Protein 4WZ4 (pdb70)

Nearest PDB structures (foldseek):
  8sdl-assembly1_A  TM=1.002E+00  e=1.635E-71  Pseudomonas aeruginosa
  4hef-assembly1_A  TM=1.002E+00  e=2.666E-71  Pseudomonas aeruginosa PAO1
  8sdv-assembly1_A  TM=1.001E+00  e=4.739E-70  Pseudomonas aeruginosa
  4gzb-assembly1_A  TM=9.960E-01  e=1.842E-69  Pseudomonas aeruginosa PAO1
  2qz6-assembly1_A  TM=9.931E-01  e=2.949E-51  Pseudomonas fluorescens

Foldseek 3Di:
DVVVVLVVLLCVLPVVLCVVQVFQWKKKWKQAPNDIDIDIDHALEPVVRHGADLLFKFFQAQLLLLLLLLLLLLLVLVVLDDQQDQLCVLPVLQVPALSNPAGLVLLLQQQRACAAAEDPPPQFQDVVSLSVSRRHDDHPDHGPWKHAHHLNRQLSSSQSSCSSVVHGSQCCCVVPVCVQLVHPFKHLDDDPVCVVSHGWFAAPVRDTDDDDDGHSCSNGGRMIGGNVRVVSVVLCLLCVVVTDVSSSSSSQQQQWFFWDFQQWTDGRSKIKGFPPDDLVSVLVCVDPCVNGPMTTIGTDPGIDGNAARMKIKDWRDDQGWTKIWIDHNNRSMIMIMITRHHGRPSSVSSSVCSSVVSSD

CATH classification: 3.40.710.10

Radius of gyration: 19.32 Å; Cα contacts (8 Å, |Δi|>4): 830; chains: 1; bounding box: 42×44×58 Å

GO terms:
  GO:0033252 regulation of beta-lactamase activity (P, IDA)
  GO:0008800 beta-lactamase activity (F, EXP)

Sequence (360 aa):
APADRLKALVDAAVQPVMKANDIPGLAVAISLKGEPHYFSYGLASKEDGRRVTPETLFEIGSVSKTFTATLLAGYALTTQQDKMRLDDDRASQHWPALQGSRRFDGISLLDLATYTAGGLPLQFPDSVQKDQAQIRDYYRQWQPTYAPGSQRLYSNPSIGLFGYLAARSLGQPFERRLMMEQQQVFPALGLEQTHLDVPEAALAQYAQGYGKDDRPLRVGPGPLDAEGYGVKTSAADLLRFVDANLHPERLDRPWAQQALDDATHRGYYKKVGDMTQGLGWEAYDWPISLKRLQAGNSTPMALQPHRIARLPAPQALEGQRLLLNKTGSTNGFGAYVVAFVPGRDLGLVILANRNYPNAERVKIAYAILSGLE

Solvent-accessible surface area: 14913 Å² total; per-residue (Å²): 85,98,76,92,164,20,114,62,48,0,20,71,9,0,91,76,3,21,182,85,25,87,9,18,0,0,0,1,0,0,2,36,170,53,105,75,56,80,34,47,28,31,54,1,8,90,130,98,38,71,172,6,54,29,76,4,3,0,2,0,0,13,0,0,0,0,2,1,0,0,1,0,0,24,0,33,44,68,128,104,5,151,31,78,15,104,0,13,116,19,8,94,24,0,141,64,17,121,0,64,41,2,11,0,35,15,0,0,0,4,0,1,0,12,5,44,57,124,21,52,155,92,15,116,101,59,90,38,61,10,82,66,18,0,126,110,22,120,31,108,55,64,58,18,44,20,5,27,22,0,22,0,1,0,0,0,0,0,39,0,0,2,97,19,28,64,65,66,5,68,119,3,1,80,125,63,0,7,77,36,12,43,7,160,53,7,25,19,113,21,64,148,105,22,74,68,75,18,0,26,0,0,11,172,161,42,109,89,33,106,48,42,120,7,21,13,22,8,3,0,51,5,2,19,0,0,0,3,2,1,2,92,0,0,43,10,5,17,36,14,122,166,33,116,197,65,26,11,93,0,0,53,19,0,22,87,0,24,0,79,13,64,47,1,10,0,0,0,0,0,12,1,2,88,20,111,26,54,47,170,131,0,39,59,11,10,34,92,59,21,34,99,91,68,49,192,28,62,106,39,145,62,69,71,31,1,99,32,125,40,0,0,0,6,18,2,41,13,110,1,0,0,0,0,0,0,0,1,36,37,133,41,10,0,0,0,1,0,1,0,32,70,4,80,42,43,40,2,0,99,0,0,48,41,0,0,51,43,28,137

Structure (mmCIF, N/CA/C/O backbone):
data_4WZ4
#
_entry.id   4WZ4
#
_cell.length_a   44.730
_cell.length_b   71.270
_cell.length_c   107.310
_cell.angle_alpha   90.00
_cell.angle_beta   90.00
_cell.angle_gamma   90.00
#
_symmetry.space_group_name_H-M   'P 21 21 21'
#
loop_
_entity.id
_entity.type
_entity.pdbx_description
1 polymer Beta-lactamase
2 non-polymer GLYCEROL
3 non-polymer '{(3R)-6-[(3-amino-1,2,4-thiadiazol-5-yl)oxy]-1-hydroxy-4,5-dimethyl-1,3-dihydro-2,1-benzoxaborol-3-yl}acetic acid'
4 water water
#
loop_
_atom_site.group_PDB
_atom_site.id
_atom_site.type_symbol
_atom_site.label_atom_id
_atom_site.label_alt_id
_atom_site.label_comp_id
_atom_site.label_asym_id
_atom_site.label_entity_id
_atom_site.label_seq_id
_atom_site.pdbx_PDB_ins_code
_atom_site.Cartn_x
_atom_site.Cartn_y
_atom_site.Cartn_z
_atom_site.occupancy
_atom_site.B_iso_or_equiv
_atom_site.auth_seq_id
_atom_site.auth_comp_id
_atom_site.auth_asym_id
_atom_site.auth_atom_id
_atom_site.pdbx_PDB_model_num
ATOM 1 N N . ALA A 1 1 ? 6.382 11.352 -12.088 1.00 25.32 29 ALA A N 1
ATOM 2 C CA . ALA A 1 1 ? 5.591 12.134 -11.143 1.00 24.80 29 ALA A CA 1
ATOM 3 C C . ALA A 1 1 ? 5.529 11.465 -9.750 1.00 25.93 29 ALA A C 1
ATOM 4 O O . ALA A 1 1 ? 5.828 10.265 -9.645 1.00 24.64 29 ALA A O 1
ATOM 6 N N . PRO A 1 2 ? 5.135 12.201 -8.671 1.00 22.22 30 PRO A N 1
ATOM 7 C CA . PRO A 1 2 ? 5.035 11.566 -7.348 1.00 21.19 30 PRO A CA 1
ATOM 8 C C . PRO A 1 2 ? 4.146 10.319 -7.306 1.00 19.71 30 PRO A C 1
ATOM 9 O O . PRO A 1 2 ? 4.496 9.384 -6.580 1.00 17.76 30 PRO A O 1
ATOM 13 N N . ALA A 1 3 ? 3.027 10.274 -8.083 1.00 16.61 31 ALA A N 1
ATOM 14 C CA . ALA A 1 3 ? 2.141 9.091 -8.071 1.00 15.52 31 ALA A CA 1
ATOM 15 C C . ALA A 1 3 ? 2.856 7.855 -8.568 1.00 14.49 31 ALA A C 1
ATOM 16 O O . ALA A 1 3 ? 2.659 6.782 -8.017 1.00 12.31 31 ALA A O 1
ATOM 18 N N . ASP A 1 4 ? 3.683 7.987 -9.606 1.00 12.62 32 ASP A N 1
ATOM 19 C CA . ASP A 1 4 ? 4.451 6.872 -10.146 1.00 12.01 32 ASP A CA 1
ATOM 20 C C . ASP A 1 4 ? 5.440 6.346 -9.122 1.00 13.64 32 ASP A C 1
ATOM 21 O O . ASP A 1 4 ? 5.514 5.138 -8.922 1.00 12.36 32 ASP A O 1
ATOM 26 N N . ARG A 1 5 ? 6.161 7.244 -8.433 1.00 12.73 33 ARG A N 1
ATOM 27 C CA . ARG A 1 5 ? 7.140 6.847 -7.425 1.00 12.05 33 ARG A CA 1
ATOM 28 C C . ARG A 1 5 ? 6.475 6.180 -6.216 1.00 11.58 33 ARG A C 1
ATOM 29 O O . ARG A 1 5 ? 6.990 5.157 -5.715 1.00 10.83 33 ARG A O 1
ATOM 37 N N . LEU A 1 6 ? 5.336 6.713 -5.759 1.00 10.87 34 LEU A N 1
ATOM 38 C CA . LEU A 1 6 ? 4.633 6.122 -4.611 1.00 10.88 34 LEU A CA 1
ATOM 39 C C . LEU A 1 6 ? 4.096 4.732 -4.945 1.00 9.34 34 LEU A C 1
ATOM 40 O O . LEU A 1 6 ? 4.259 3.786 -4.151 1.00 8.52 34 LEU A O 1
ATOM 45 N N . LYS A 1 7 ? 3.524 4.570 -6.148 1.00 8.97 35 LYS A N 1
ATOM 46 C CA . LYS A 1 7 ? 3.041 3.261 -6.581 1.00 8.20 35 LYS A CA 1
ATOM 47 C C . LYS A 1 7 ? 4.192 2.274 -6.638 1.00 9.32 35 LYS A C 1
ATOM 48 O O . LYS A 1 7 ? 4.064 1.145 -6.177 1.00 8.84 35 LYS A O 1
ATOM 54 N N . ALA A 1 8 ? 5.333 2.705 -7.175 1.00 8.17 36 ALA A N 1
ATOM 55 C CA . ALA A 1 8 ? 6.486 1.802 -7.271 1.00 8.75 36 ALA A CA 1
ATOM 56 C C . ALA A 1 8 ? 6.939 1.342 -5.876 1.00 10.10 36 ALA A C 1
ATOM 57 O O . ALA A 1 8 ? 7.224 0.156 -5.686 1.00 9.02 36 ALA A O 1
ATOM 59 N N . LEU A 1 9 ? 6.974 2.255 -4.916 1.00 8.41 37 LEU A N 1
ATOM 60 C CA . LEU A 1 9 ? 7.380 1.976 -3.519 1.00 8.74 37 LEU A CA 1
ATOM 61 C C . LEU A 1 9 ? 6.411 0.966 -2.863 1.00 8.08 37 LEU A C 1
ATOM 62 O O . LEU A 1 9 ? 6.837 -0.054 -2.278 1.00 7.73 37 LEU A O 1
ATOM 67 N N . VAL A 1 10 ? 5.115 1.232 -2.973 1.00 6.77 38 VAL A N 1
ATOM 68 C CA . VAL A 1 10 ? 4.150 0.356 -2.314 1.00 6.12 38 VAL A CA 1
ATOM 69 C C . VAL A 1 10 ? 4.072 -0.995 -2.998 1.00 6.47 38 VAL A C 1
ATOM 70 O O . VAL A 1 10 ? 4.087 -2.035 -2.325 1.00 6.40 38 VAL A O 1
ATOM 74 N N . ASP A 1 11 ? 4.060 -1.018 -4.341 1.00 7.35 39 ASP A N 1
ATOM 75 C CA . ASP A 1 11 ? 4.052 -2.304 -5.022 1.00 7.12 39 ASP A CA 1
ATOM 76 C C . ASP A 1 11 ? 5.296 -3.133 -4.651 1.00 7.20 39 ASP A C 1
ATOM 77 O O . ASP A 1 11 ? 5.193 -4.330 -4.443 1.00 7.46 39 ASP A O 1
ATOM 82 N N . ALA A 1 12 ? 6.472 -2.495 -4.608 1.00 6.97 40 ALA A N 1
ATOM 83 C CA . ALA A 1 12 ? 7.712 -3.233 -4.292 1.00 8.25 40 ALA A CA 1
ATOM 84 C C . ALA A 1 12 ? 7.659 -3.827 -2.888 1.00 8.60 40 ALA A C 1
ATOM 85 O O . ALA A 1 12 ? 8.238 -4.893 -2.641 1.00 9.02 40 ALA A O 1
ATOM 87 N N . ALA A 1 13 ? 6.980 -3.140 -1.952 1.00 7.42 41 ALA A N 1
ATOM 88 C CA . ALA A 1 13 ? 6.864 -3.652 -0.592 1.00 7.81 41 ALA A CA 1
ATOM 89 C C . ALA A 1 13 ? 5.820 -4.783 -0.496 1.00 7.17 41 ALA A C 1
ATOM 90 O O . ALA A 1 13 ? 6.037 -5.786 0.221 1.00 8.91 41 ALA A O 1
ATOM 92 N N . VAL A 1 14 ? 4.687 -4.611 -1.179 1.00 6.38 42 VAL A N 1
ATOM 93 C CA . VAL A 1 14 ? 3.558 -5.508 -1.073 1.00 6.14 42 VAL A CA 1
ATOM 94 C C . VAL A 1 14 ? 3.643 -6.763 -1.901 1.00 7.08 42 VAL A C 1
ATOM 95 O O . VAL A 1 14 ? 3.346 -7.851 -1.415 1.00 7.39 42 VAL A O 1
ATOM 99 N N . GLN A 1 15 ? 3.936 -6.614 -3.188 1.00 7.67 43 GLN A N 1
ATOM 100 C CA . GLN A 1 15 ? 3.801 -7.712 -4.125 1.00 7.99 43 GLN A CA 1
ATOM 101 C C . GLN A 1 15 ? 4.615 -8.944 -3.745 1.00 8.44 43 GLN A C 1
ATOM 102 O O . GLN A 1 15 ? 4.044 -10.035 -3.757 1.00 8.52 43 GLN A O 1
ATOM 108 N N . PRO A 1 16 ? 5.902 -8.843 -3.380 1.00 7.44 44 PRO A N 1
ATOM 109 C CA . PRO A 1 16 ? 6.629 -10.070 -3.003 1.00 8.20 44 PRO A CA 1
ATOM 110 C C . PRO A 1 16 ? 6.086 -10.711 -1.726 1.00 8.53 44 PRO A C 1
ATOM 111 O O . PRO A 1 16 ? 6.055 -11.948 -1.627 1.00 8.49 44 PRO A O 1
ATOM 115 N N . VAL A 1 17 ? 5.625 -9.908 -0.762 1.00 7.46 45 VAL A N 1
ATOM 116 C CA . VAL A 1 17 ? 5.061 -10.473 0.471 1.00 7.41 45 VAL A CA 1
ATOM 117 C C . VAL A 1 17 ? 3.748 -11.189 0.182 1.00 8.40 45 VAL A C 1
ATOM 118 O O . VAL A 1 17 ? 3.518 -12.262 0.735 1.00 7.48 45 VAL A O 1
ATOM 122 N N . MET A 1 18 ? 2.906 -10.657 -0.730 1.00 7.98 46 MET A N 1
ATOM 123 C CA . MET A 1 18 ? 1.668 -11.368 -1.075 1.00 8.47 46 MET A CA 1
ATOM 124 C C . MET A 1 18 ? 1.955 -12.696 -1.744 1.00 10.21 46 MET A C 1
ATOM 125 O O . MET A 1 18 ? 1.291 -13.688 -1.465 1.00 10.32 46 MET A O 1
ATOM 130 N N . LYS A 1 19 ? 2.953 -12.740 -2.624 1.00 9.27 47 LYS A N 1
ATOM 131 C CA . LYS A 1 19 ? 3.287 -13.978 -3.294 1.00 9.99 47 LYS A CA 1
ATOM 132 C C . LYS A 1 19 ? 3.871 -14.959 -2.300 1.00 9.52 47 LYS A C 1
ATOM 133 O O . LYS A 1 19 ? 3.464 -16.122 -2.296 1.00 10.85 47 LYS A O 1
ATOM 139 N N . ALA A 1 20 ? 4.819 -14.513 -1.462 1.00 8.76 48 ALA A N 1
ATOM 140 C CA . ALA A 1 20 ? 5.513 -15.391 -0.521 1.00 9.17 48 ALA A CA 1
ATOM 141 C C . ALA A 1 20 ? 4.595 -15.961 0.544 1.00 9.28 48 ALA A C 1
ATOM 142 O O . ALA A 1 20 ? 4.821 -17.065 1.048 1.00 11.48 48 ALA A O 1
ATOM 144 N N . ASN A 1 21 ? 3.547 -15.237 0.910 1.00 8.21 49 ASN A N 1
ATOM 145 C CA . ASN A 1 21 ? 2.620 -15.684 1.958 1.00 7.89 49 ASN A CA 1
ATOM 146 C C . ASN A 1 21 ? 1.279 -16.158 1.383 1.00 8.03 49 ASN A C 1
ATOM 147 O O . ASN A 1 21 ? 0.342 -16.431 2.112 1.00 8.57 49 ASN A O 1
ATOM 152 N N . ASP A 1 22 ? 1.199 -16.255 0.059 1.00 8.22 50 ASP A N 1
ATOM 153 C CA . ASP A 1 22 ? -0.018 -16.688 -0.661 1.00 8.52 50 ASP A CA 1
ATOM 154 C C . ASP A 1 22 ? -1.257 -15.907 -0.194 1.00 7.77 50 ASP A C 1
ATOM 155 O O . ASP A 1 22 ? -2.284 -16.491 0.112 1.00 8.41 50 ASP A O 1
ATOM 160 N N . ILE A 1 23 ? -1.141 -14.578 -0.134 1.00 6.77 51 ILE A N 1
ATOM 161 C CA . ILE A 1 23 ? -2.247 -13.763 0.355 1.00 5.81 51 ILE A CA 1
ATOM 162 C C . ILE A 1 23 ? -3.201 -13.497 -0.797 1.00 6.16 51 ILE A C 1
ATOM 163 O O . ILE A 1 23 ? -2.807 -12.864 -1.767 1.00 7.15 51 ILE A O 1
ATOM 168 N N . PRO A 1 24 ? -4.485 -13.888 -0.706 1.00 6.60 52 PRO A N 1
ATOM 169 C CA . PRO A 1 24 ? -5.352 -13.657 -1.869 1.00 6.79 52 PRO A CA 1
ATOM 170 C C . PRO A 1 24 ? -5.647 -12.191 -2.163 1.00 7.13 52 PRO A C 1
ATOM 171 O O . PRO A 1 24 ? -5.624 -11.781 -3.321 1.00 6.63 52 PRO A O 1
ATOM 175 N N . GLY A 1 25 ? -5.880 -11.409 -1.109 1.00 5.52 53 GLY A N 1
ATOM 176 C CA . GLY A 1 25 ? -6.267 -10.021 -1.233 1.00 5.57 53 GLY A CA 1
ATOM 177 C C . GLY A 1 25 ? -5.680 -9.175 -0.119 1.00 5.50 53 GLY A C 1
ATOM 178 O O . GLY A 1 25 ? -5.568 -9.612 1.031 1.00 5.15 53 GLY A O 1
ATOM 179 N N . LEU A 1 26 ? -5.301 -7.933 -0.467 1.00 5.50 54 LEU A N 1
ATOM 180 C CA . LEU A 1 26 ? -4.664 -7.036 0.497 1.00 5.28 54 LEU A CA 1
ATOM 181 C C . LEU A 1 26 ? -4.956 -5.620 0.095 1.00 4.90 54 LEU A C 1
ATOM 182 O O . LEU A 1 26 ? -4.841 -5.252 -1.081 1.00 5.27 54 LEU A O 1
ATOM 187 N N . ALA A 1 27 ? -5.342 -4.810 1.089 1.00 4.53 55 ALA A N 1
ATOM 188 C CA . ALA A 1 27 ? -5.617 -3.382 0.907 1.00 4.91 55 ALA A CA 1
ATOM 189 C C . ALA A 1 27 ? -4.640 -2.553 1.748 1.00 5.41 55 ALA A C 1
ATOM 190 O O . ALA A 1 27 ? -4.474 -2.801 2.959 1.00 5.33 55 ALA A O 1
ATOM 192 N N . VAL A 1 28 ? -4.020 -1.588 1.080 1.00 5.21 56 VAL A N 1
ATOM 193 C CA . VAL A 1 28 ? -3.167 -0.615 1.752 1.00 4.93 56 VAL A CA 1
ATOM 194 C C . VAL A 1 28 ? -3.879 0.742 1.712 1.00 5.15 56 VAL A C 1
ATOM 195 O O . VAL A 1 28 ? -4.399 1.149 0.660 1.00 5.30 56 VAL A O 1
ATOM 199 N N . ALA A 1 29 ? -3.813 1.471 2.809 1.00 4.49 57 ALA A N 1
ATOM 200 C CA . ALA A 1 29 ? -4.218 2.875 2.820 1.00 4.96 57 ALA A CA 1
ATOM 201 C C . ALA A 1 29 ? -3.131 3.647 3.567 1.00 5.11 57 ALA A C 1
ATOM 202 O O . ALA A 1 29 ? -2.659 3.213 4.630 1.00 5.00 57 ALA A O 1
ATOM 204 N N . ILE A 1 30 ? -2.716 4.776 2.990 1.00 4.89 58 ILE A N 1
ATOM 205 C CA . ILE A 1 30 ? -1.655 5.617 3.506 1.00 4.89 58 ILE A CA 1
ATOM 206 C C . ILE A 1 30 ? -2.172 7.033 3.660 1.00 4.78 58 ILE A C 1
ATOM 207 O O . ILE A 1 30 ? -2.823 7.576 2.763 1.00 5.64 58 ILE A O 1
ATOM 212 N N . SER A 1 31 ? -1.814 7.649 4.782 1.00 5.22 59 SER A N 1
ATOM 213 C CA . SER A 1 31 ? -2.078 9.075 5.009 1.00 5.65 59 SER A CA 1
ATOM 214 C C . SER A 1 31 ? -0.719 9.764 5.017 1.00 5.70 59 SER A C 1
ATOM 215 O O . SER A 1 31 ? 0.157 9.450 5.829 1.00 6.37 59 SER A O 1
ATOM 218 N N . LEU A 1 32 ? -0.512 10.667 4.061 1.00 6.35 60 LEU A N 1
ATOM 219 C CA . LEU A 1 32 ? 0.774 11.322 3.844 1.00 8.41 60 LEU A CA 1
ATOM 220 C C . LEU A 1 32 ? 0.557 12.826 3.724 1.00 13.67 60 LEU A C 1
ATOM 221 O O . LEU A 1 32 ? -0.132 13.233 2.825 1.00 11.97 60 LEU A O 1
ATOM 226 N N . LYS A 1 33 ? 1.082 13.645 4.641 1.00 17.40 61 LYS A N 1
ATOM 227 C CA . LYS A 1 33 ? 0.933 15.120 4.563 1.00 20.06 61 LYS A CA 1
ATOM 228 C C . LYS A 1 33 ? -0.554 15.552 4.452 1.00 21.61 61 LYS A C 1
ATOM 229 O O . LYS A 1 33 ? -0.880 16.500 3.738 1.00 23.08 61 LYS A O 1
ATOM 235 N N . GLY A 1 34 ? -1.441 14.833 5.127 1.00 15.29 62 GLY A N 1
ATOM 236 C CA . GLY A 1 34 ? -2.867 15.147 5.111 1.00 14.73 62 GLY A CA 1
ATOM 237 C C . GLY A 1 34 ? -3.624 14.651 3.895 1.00 15.68 62 GLY A C 1
ATOM 238 O O . GLY A 1 34 ? -4.766 15.074 3.684 1.00 18.64 62 GLY A O 1
ATOM 239 N N . GLU A 1 35 ? -3.011 13.771 3.075 1.00 10.78 63 GLU A N 1
ATOM 240 C CA . GLU A 1 35 ? -3.657 13.265 1.883 1.00 11.61 63 GLU A CA 1
ATOM 241 C C . GLU A 1 35 ? -3.711 11.739 1.900 1.00 9.66 63 GLU A C 1
ATOM 242 O O . GLU A 1 35 ? -2.697 11.095 2.187 1.00 8.93 63 GLU A O 1
ATOM 248 N N . PRO A 1 36 ? -4.851 11.164 1.515 1.00 8.73 64 PRO A N 1
ATOM 249 C CA . PRO A 1 36 ? -4.962 9.698 1.496 1.00 8.32 64 PRO A CA 1
ATOM 250 C C . PRO A 1 36 ? -4.535 9.107 0.166 1.00 8.80 64 PRO A C 1
ATOM 251 O O . PRO A 1 36 ? -4.756 9.700 -0.906 1.00 7.99 64 PRO A O 1
ATOM 255 N N . HIS A 1 37 ? -3.931 7.907 0.206 1.00 6.01 65 HIS A N 1
ATOM 256 C CA . HIS A 1 37 ? -3.540 7.169 -0.986 1.00 5.85 65 HIS A CA 1
ATOM 257 C C . HIS A 1 37 ? -3.888 5.724 -0.739 1.00 6.30 65 HIS A C 1
ATOM 258 O O . HIS A 1 37 ? -3.563 5.154 0.322 1.00 7.65 65 HIS A O 1
ATOM 265 N N . TYR A 1 38 ? -4.535 5.098 -1.729 1.00 5.60 66 TYR A N 1
ATOM 266 C CA . TYR A 1 38 ? -4.997 3.711 -1.611 1.00 5.63 66 TYR A CA 1
ATOM 267 C C . TYR A 1 38 ? -4.339 2.845 -2.648 1.00 5.91 66 TYR A C 1
ATOM 268 O O . TYR A 1 38 ? -4.171 3.261 -3.811 1.00 6.34 66 TYR A O 1
ATOM 277 N N . PHE A 1 39 ? -4.012 1.607 -2.261 1.00 5.54 67 PHE A N 1
ATOM 278 C CA . PH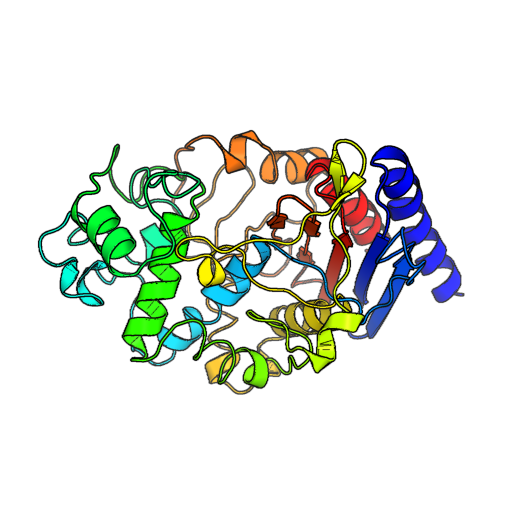E A 1 39 ? -3.448 0.609 -3.170 1.00 5.35 67 PHE A CA 1
ATOM 279 C C . PHE A 1 39 ? -4.133 -0.710 -2.839 1.00 5.63 67 PHE A C 1
ATOM 280 O O . PHE A 1 39 ? -4.007 -1.196 -1.696 1.00 6.59 67 PHE A O 1
ATOM 288 N N . SER A 1 40 ? -4.869 -1.269 -3.797 1.00 5.10 68 SER A N 1
ATOM 289 C CA . SER A 1 40 ? -5.658 -2.481 -3.586 1.00 5.64 68 SER A CA 1
ATOM 290 C C . SER A 1 40 ? -5.151 -3.610 -4.455 1.00 5.24 68 SER A C 1
ATOM 291 O O . SER A 1 40 ? -4.896 -3.384 -5.639 1.00 6.42 68 SER A O 1
ATOM 294 N N . TYR A 1 41 ? -5.010 -4.801 -3.894 1.00 5.79 69 TYR A N 1
ATOM 295 C CA . TYR A 1 41 ? -4.418 -5.940 -4.588 1.00 5.50 69 TYR A CA 1
ATOM 296 C C . TYR A 1 41 ? -5.259 -7.175 -4.452 1.00 6.04 69 TYR A C 1
ATOM 297 O O . TYR A 1 41 ? -5.708 -7.525 -3.359 1.00 5.92 69 TYR A O 1
ATOM 306 N N . GLY A 1 42 ? -5.348 -7.930 -5.537 1.00 6.77 70 GLY A N 1
ATOM 307 C CA . GLY A 1 42 ? -5.967 -9.237 -5.468 1.00 6.84 70 GLY A CA 1
ATOM 308 C C . GLY A 1 42 ? -7.436 -9.315 -5.145 1.00 6.75 70 GLY A C 1
ATOM 309 O O . GLY A 1 42 ? -8.225 -8.425 -5.478 1.00 7.03 70 GLY A O 1
ATOM 310 N N . LEU A 1 43 ? -7.812 -10.461 -4.601 1.00 6.92 71 LEU A N 1
ATOM 311 C CA . LEU A 1 43 ? -9.179 -10.894 -4.468 1.00 6.63 71 LEU A CA 1
ATOM 312 C C . LEU A 1 43 ? -9.672 -10.951 -3.052 1.00 7.06 71 LEU A C 1
ATOM 313 O O . LEU A 1 43 ? -9.030 -11.538 -2.174 1.00 6.92 71 LEU A O 1
ATOM 318 N N . ALA A 1 44 ? -10.847 -10.348 -2.855 1.00 7.09 72 ALA A N 1
ATOM 319 C CA . ALA A 1 44 ? -11.573 -10.454 -1.594 1.00 7.27 72 ALA A CA 1
ATOM 320 C C . ALA A 1 44 ? -12.156 -11.882 -1.435 1.00 8.06 72 ALA A C 1
ATOM 321 O O . ALA A 1 44 ? -12.228 -12.410 -0.325 1.00 7.88 72 ALA A O 1
ATOM 323 N N . SER A 1 45 ? -12.558 -12.482 -2.563 1.00 8.25 73 SER A N 1
ATOM 324 C CA . SER A 1 45 ? -13.028 -13.868 -2.636 1.00 8.30 73 SER A CA 1
ATOM 325 C C . SER A 1 45 ? -12.454 -14.521 -3.863 1.00 9.52 73 SER A C 1
ATOM 326 O O . SER A 1 45 ? -12.726 -14.076 -4.986 1.00 9.91 73 SER A O 1
ATOM 329 N N . LYS A 1 46 ? -11.697 -15.593 -3.679 1.00 8.17 74 LYS A N 1
ATOM 330 C CA . LYS A 1 46 ? -11.143 -16.341 -4.802 1.00 8.66 74 LYS A CA 1
ATOM 331 C C . LYS A 1 46 ? -12.258 -17.037 -5.576 1.00 10.45 74 LYS A C 1
ATOM 332 O O . LYS A 1 46 ? -12.179 -17.157 -6.807 1.00 13.85 74 LYS A O 1
ATOM 338 N N . GLU A 1 47 ? -13.283 -17.530 -4.873 1.00 9.08 75 GLU A N 1
ATOM 339 C CA . GLU A 1 47 ? -14.341 -18.327 -5.506 1.00 9.10 75 GLU A CA 1
ATOM 340 C C . GLU A 1 47 ? -15.233 -17.548 -6.470 1.00 13.02 75 GLU A C 1
ATOM 341 O O . GLU A 1 47 ? -15.586 -18.066 -7.532 1.00 12.88 75 GLU A O 1
ATOM 347 N N . ASP A 1 48 ? -15.576 -16.303 -6.126 1.00 13.01 76 ASP A N 1
ATOM 348 C CA . ASP A 1 48 ? -16.421 -15.516 -7.019 1.00 14.98 76 ASP A CA 1
ATOM 349 C C . ASP A 1 48 ? -15.667 -14.392 -7.755 1.00 17.57 76 ASP A C 1
ATOM 350 O O . ASP A 1 48 ? -16.269 -13.662 -8.544 1.00 17.31 76 ASP A O 1
ATOM 355 N N . GLY A 1 49 ? -14.365 -14.272 -7.513 1.00 14.34 77 GLY A N 1
ATOM 356 C CA . GLY A 1 49 ? -13.521 -13.284 -8.185 1.00 14.26 77 GLY A CA 1
ATOM 357 C C . GLY A 1 49 ? -13.719 -11.837 -7.784 1.00 16.18 77 GLY A C 1
ATOM 358 O O . GLY A 1 49 ? -13.251 -10.927 -8.476 1.00 16.42 77 GLY A O 1
ATOM 359 N N . ARG A 1 50 ? -14.381 -11.598 -6.664 1.00 13.63 78 ARG A N 1
ATOM 360 C CA . ARG A 1 50 ? -14.583 -10.230 -6.181 1.00 12.89 78 ARG A CA 1
ATOM 361 C C . ARG A 1 50 ? -13.223 -9.628 -5.820 1.00 10.54 78 ARG A C 1
ATOM 362 O O . ARG A 1 50 ? -12.501 -10.230 -5.013 1.00 9.71 78 ARG A O 1
ATOM 370 N N . ARG A 1 51 ? -12.887 -8.475 -6.387 1.00 10.41 79 ARG A N 1
ATOM 371 C CA . ARG A 1 51 ? -11.636 -7.786 -6.135 1.00 8.65 79 ARG A CA 1
ATOM 372 C C . ARG A 1 51 ? -11.665 -6.955 -4.849 1.00 8.99 79 ARG A C 1
ATOM 373 O O . ARG A 1 51 ? -12.665 -6.344 -4.462 1.00 8.19 79 ARG A O 1
ATOM 381 N N . VAL A 1 52 ? -10.497 -6.874 -4.214 1.00 6.34 80 VAL A N 1
ATOM 382 C CA . VAL A 1 52 ? -10.306 -5.966 -3.085 1.00 5.57 80 VAL A CA 1
ATOM 383 C C . VAL A 1 52 ? -10.368 -4.546 -3.606 1.00 5.63 80 VAL A C 1
ATOM 384 O O . VAL A 1 52 ? -9.740 -4.221 -4.625 1.00 6.31 80 VAL A O 1
ATOM 388 N N . THR A 1 53 ? -11.013 -3.679 -2.831 1.00 5.26 81 THR A N 1
ATOM 389 C CA . THR A 1 53 ? -11.039 -2.233 -3.043 1.00 6.06 81 THR A CA 1
ATOM 390 C C . THR A 1 53 ? -10.818 -1.591 -1.656 1.00 5.26 81 THR A C 1
ATOM 391 O O . THR A 1 53 ? -10.843 -2.290 -0.628 1.00 5.03 81 THR A O 1
ATOM 395 N N . PRO A 1 54 ? -10.723 -0.259 -1.588 1.00 5.28 82 PRO A N 1
ATOM 396 C CA . PRO A 1 54 ? -10.588 0.400 -0.266 1.00 5.53 82 PRO A CA 1
ATOM 397 C C . PRO A 1 54 ? -11.854 0.313 0.587 1.00 5.57 82 PRO A C 1
ATOM 398 O O . PRO A 1 54 ? -11.811 0.704 1.755 1.00 5.70 82 PRO A O 1
ATOM 402 N N . GLU A 1 55 ? -12.964 -0.172 -0.004 1.00 5.67 83 GLU A N 1
ATOM 403 C CA . GLU A 1 55 ? -14.247 -0.369 0.686 1.00 5.81 83 GLU A CA 1
ATOM 404 C C . GLU A 1 55 ? -14.468 -1.818 1.115 1.00 6.02 83 GLU A C 1
ATOM 405 O O . GLU A 1 55 ? -15.454 -2.103 1.827 1.00 6.60 83 GLU A O 1
ATOM 411 N N . THR A 1 56 ? -13.599 -2.759 0.689 1.00 5.31 84 THR A N 1
ATOM 412 C CA . THR A 1 56 ? -13.728 -4.142 1.150 1.00 5.37 84 THR A CA 1
ATOM 413 C C . THR A 1 56 ? -13.618 -4.184 2.670 1.00 5.48 84 THR A C 1
ATOM 414 O O . THR A 1 56 ? -12.710 -3.567 3.242 1.00 5.25 84 THR A O 1
ATOM 418 N N . LEU A 1 57 ? -14.501 -4.980 3.309 1.00 5.12 85 LEU A N 1
ATOM 419 C CA . LEU A 1 57 ? -14.433 -5.193 4.759 1.00 5.25 85 LEU A CA 1
ATOM 420 C C . LEU A 1 57 ? -13.531 -6.379 5.068 1.00 5.30 85 LEU A C 1
ATOM 421 O O . LEU A 1 57 ? -13.676 -7.482 4.500 1.00 6.09 85 LEU A O 1
ATOM 426 N N . PHE A 1 58 ? -12.613 -6.159 5.994 1.00 4.87 86 PHE A N 1
ATOM 427 C CA . PHE A 1 58 ? -11.734 -7.196 6.520 1.00 4.80 86 PHE A CA 1
ATOM 428 C C . PHE A 1 58 ? -11.933 -7.300 8.026 1.00 5.92 86 PHE A C 1
ATOM 429 O O . PHE A 1 58 ? -12.198 -6.295 8.700 1.00 5.26 86 PHE A O 1
ATOM 437 N N . GLU A 1 59 ? -11.697 -8.486 8.588 1.00 5.13 87 GLU A N 1
ATOM 438 C CA . GLU A 1 59 ? -11.574 -8.623 10.048 1.00 5.26 87 GLU A CA 1
ATOM 439 C C . GLU A 1 59 ? -10.214 -8.031 10.424 1.00 5.57 87 GLU A C 1
ATOM 440 O O . GLU A 1 59 ? -9.185 -8.347 9.791 1.00 6.14 87 GLU A O 1
ATOM 446 N 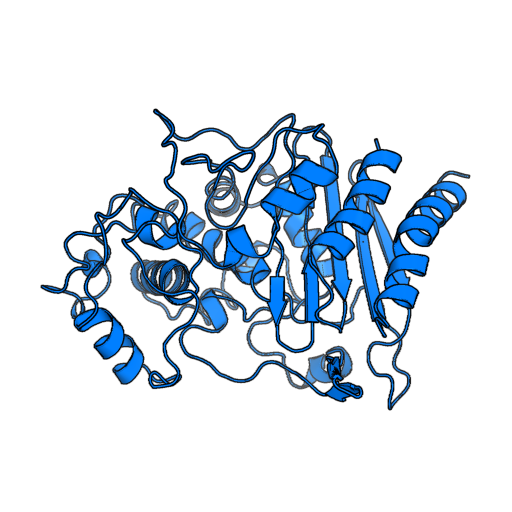N . ILE A 1 60 ? -10.206 -7.200 11.439 1.00 4.70 88 ILE A N 1
ATOM 447 C CA . ILE A 1 60 ? -8.953 -6.596 11.924 1.00 4.94 88 ILE A CA 1
ATOM 448 C C . ILE A 1 60 ? -8.458 -7.198 13.230 1.00 5.01 88 ILE A C 1
ATOM 449 O O . ILE A 1 60 ? -7.409 -6.773 13.739 1.00 5.17 88 ILE A O 1
ATOM 454 N N . GLY A 1 61 ? -9.171 -8.187 13.752 1.00 4.82 89 GLY A N 1
ATOM 455 C CA . GLY A 1 61 ? -8.723 -8.870 14.957 1.00 5.24 89 GLY A CA 1
ATOM 456 C C . GLY A 1 61 ? -8.389 -7.887 16.062 1.00 4.73 89 GLY A C 1
ATOM 457 O O . GLY A 1 61 ? -9.148 -6.938 16.306 1.00 4.77 89 GLY A O 1
ATOM 458 N N . SER A 1 62 ? -7.255 -8.086 16.724 1.00 4.77 90 SER A N 1
ATOM 459 C CA . SER A 1 62 ? -6.845 -7.281 17.874 1.00 5.02 90 SER A CA 1
ATOM 460 C C . SER A 1 62 ? -6.580 -5.799 17.604 1.00 4.22 90 SER A C 1
ATOM 461 O O . SER A 1 62 ? -6.406 -5.070 18.558 1.00 4.63 90 SER A O 1
ATOM 464 N N . VAL A 1 63 ? -6.620 -5.330 16.332 1.00 4.60 91 VAL A N 1
ATOM 465 C CA . VAL A 1 63 ? -6.618 -3.877 16.148 1.00 4.90 91 VAL A CA 1
ATOM 466 C C . VAL A 1 63 ? -7.898 -3.334 16.835 1.00 4.89 91 VAL A C 1
ATOM 467 O O . VAL A 1 63 ? -7.951 -2.182 17.245 1.00 4.91 91 VAL A O 1
ATOM 471 N N . SER A 1 64 ? -8.932 -4.183 16.995 1.00 4.59 92 SER A N 1
ATOM 472 C CA . SER A 1 64 ? -10.169 -3.827 17.727 1.00 5.04 92 SER A CA 1
ATOM 473 C C . SER A 1 64 ? -9.847 -3.297 19.132 1.00 5.03 92 SER A C 1
ATOM 474 O O . SER A 1 64 ? -10.591 -2.476 19.672 1.00 5.33 92 SER A O 1
ATOM 477 N N . LYS A 1 65 ? -8.738 -3.760 19.738 1.00 4.65 93 LYS A N 1
ATOM 478 C CA . LYS A 1 65 ? -8.352 -3.318 21.084 1.00 5.06 93 LYS A CA 1
ATOM 479 C C . LYS A 1 65 ? -8.135 -1.805 21.143 1.00 4.93 93 LYS A C 1
ATOM 480 O O . LYS A 1 65 ? -8.296 -1.209 22.222 1.00 5.20 93 LYS A O 1
ATOM 486 N N . THR A 1 66 ? -7.745 -1.176 20.018 1.00 5.01 94 THR A N 1
ATOM 487 C CA . THR A 1 66 ? -7.554 0.287 20.021 1.00 4.87 94 THR A CA 1
ATOM 488 C C . THR A 1 66 ? -8.903 0.997 20.021 1.00 5.26 94 THR A C 1
ATOM 489 O O . THR A 1 66 ? -9.014 2.092 20.559 1.00 5.85 94 THR A O 1
ATOM 493 N N . PHE A 1 67 ? -9.943 0.379 19.436 1.00 5.42 95 PHE A N 1
ATOM 494 C CA . PHE A 1 67 ? -11.309 0.905 19.518 1.00 5.04 95 PHE A CA 1
ATOM 495 C C . PHE A 1 67 ? -11.820 0.723 20.934 1.00 5.20 95 PHE A C 1
ATOM 496 O O . PHE A 1 67 ? -12.428 1.654 21.483 1.00 5.79 95 PHE A O 1
ATOM 504 N N . THR A 1 68 ? -11.595 -0.456 21.547 1.00 5.04 96 THR A N 1
ATOM 505 C CA . THR A 1 68 ? -11.977 -0.696 22.944 1.00 5.32 96 THR A CA 1
ATOM 506 C C . THR A 1 68 ? -11.346 0.360 23.857 1.00 5.73 96 THR A C 1
ATOM 507 O O . THR A 1 68 ? -12.009 0.946 24.726 1.00 5.53 96 THR A O 1
ATOM 511 N N . ALA A 1 69 ? -10.058 0.655 23.631 1.00 5.39 97 ALA A N 1
ATOM 512 C CA . ALA A 1 69 ? -9.341 1.658 24.417 1.00 5.37 97 ALA A CA 1
ATOM 513 C C . ALA A 1 69 ? -9.969 3.050 24.244 1.00 5.42 97 ALA A C 1
ATOM 514 O O . ALA A 1 69 ? -9.971 3.839 25.186 1.00 6.10 97 ALA A O 1
ATOM 516 N N . THR A 1 70 ? -10.416 3.384 23.009 1.00 5.61 98 THR A N 1
ATOM 517 C CA . THR A 1 70 ? -11.027 4.679 22.720 1.00 5.78 98 THR A CA 1
ATOM 518 C C . THR A 1 70 ? -12.353 4.815 23.494 1.00 6.43 98 THR A C 1
ATOM 519 O O . THR A 1 70 ? -12.633 5.892 24.041 1.00 6.05 98 THR A O 1
ATOM 523 N N . LEU A 1 71 ? -13.163 3.738 23.525 1.00 5.63 99 LEU A N 1
ATOM 524 C CA A LEU A 1 71 ? -14.391 3.780 24.317 0.52 6.83 99 LEU A CA 1
ATOM 525 C CA B LEU A 1 71 ? -14.394 3.768 24.318 0.48 6.69 99 LEU A CA 1
ATOM 526 C C . LEU A 1 71 ? -14.054 4.013 25.799 1.00 6.86 99 LEU A C 1
ATOM 527 O O . LEU A 1 71 ? -14.703 4.828 26.469 1.00 6.73 99 LEU A O 1
ATOM 536 N N . ALA A 1 72 ? -13.042 3.320 26.307 1.00 6.04 100 ALA A N 1
ATOM 537 C CA . ALA A 1 72 ? -12.642 3.539 27.681 1.00 6.22 100 ALA A CA 1
ATOM 538 C C . ALA A 1 72 ? -12.145 4.971 27.896 1.00 6.91 100 ALA A C 1
ATOM 539 O O . ALA A 1 72 ? -12.444 5.582 28.924 1.00 7.05 100 ALA A O 1
ATOM 541 N N . GLY A 1 73 ? -11.446 5.533 26.912 1.00 6.35 101 GLY A N 1
ATOM 542 C CA . GLY A 1 73 ? -11.023 6.926 26.979 1.00 7.06 101 GLY A CA 1
ATOM 543 C C . GLY A 1 73 ? -12.206 7.878 27.098 1.00 7.30 101 GLY A C 1
ATOM 544 O O . GLY A 1 73 ? -12.127 8.886 27.811 1.00 8.05 101 GLY A O 1
ATOM 545 N N . TYR A 1 74 ? -13.310 7.564 26.442 1.00 7.00 102 TYR A N 1
ATOM 546 C CA . TYR A 1 74 ? -14.508 8.379 26.534 1.00 7.20 102 TYR A CA 1
ATOM 547 C C . TYR A 1 74 ? -15.107 8.280 27.938 1.00 8.33 102 TYR A C 1
ATOM 548 O O . TYR A 1 74 ? -15.478 9.304 28.520 1.00 8.57 102 TYR A O 1
ATOM 557 N N . ALA A 1 75 ? -15.184 7.058 28.494 1.00 7.87 103 ALA A N 1
ATOM 558 C CA . ALA A 1 75 ? -15.701 6.868 29.871 1.00 8.16 103 ALA A CA 1
ATOM 559 C C . ALA A 1 75 ? -14.830 7.641 30.866 1.00 8.49 103 ALA A C 1
ATOM 560 O O . ALA A 1 75 ? -15.345 8.250 31.814 1.00 9.29 103 ALA A O 1
ATOM 562 N N . LEU A 1 76 ? -13.517 7.632 30.663 1.00 8.09 104 LEU A N 1
ATOM 563 C CA . LEU A 1 76 ? -12.590 8.374 31.520 1.00 9.48 104 LEU A CA 1
ATOM 564 C C . LEU A 1 76 ? -12.854 9.886 31.443 1.00 11.51 104 LEU A C 1
ATOM 565 O O . LEU A 1 76 ? -12.936 10.551 32.487 1.00 11.72 104 LEU A O 1
ATOM 570 N N . THR A 1 77 ? -13.003 10.433 30.210 1.00 10.85 105 THR A N 1
ATOM 571 C CA A THR A 1 77 ? -13.224 11.880 30.036 0.47 11.87 105 THR A CA 1
ATOM 572 C CA B THR A 1 77 ? -13.216 11.869 30.029 0.52 11.31 105 THR A CA 1
ATOM 573 C C . THR A 1 77 ? -14.504 12.336 30.694 1.00 15.08 105 THR A C 1
ATOM 574 O O . THR A 1 77 ? -14.565 13.479 31.191 1.00 15.39 105 THR A O 1
ATOM 581 N N . GLN A 1 78 ? -15.530 11.457 30.707 1.00 12.61 106 GLN A N 1
ATOM 582 C CA A GLN A 1 78 ? -16.800 11.777 31.329 0.38 12.33 106 GLN A CA 1
ATOM 583 C CA B GLN A 1 78 ? -16.845 11.672 31.312 0.62 14.19 106 GLN A CA 1
ATOM 584 C C . GLN A 1 78 ? -16.802 11.492 32.833 1.00 16.23 106 GLN A C 1
ATOM 585 O O . GLN A 1 78 ? -17.832 11.674 33.483 1.00 15.90 106 GLN A O 1
ATOM 596 N N . ASP A 1 79 ? -15.648 11.063 33.403 1.00 12.70 107 ASP A N 1
ATOM 597 C CA . ASP A 1 79 ? -15.515 10.815 34.857 1.00 11.60 107 ASP A CA 1
ATOM 598 C C . ASP A 1 79 ? -16.401 9.683 35.350 1.00 13.59 107 ASP A C 1
ATOM 599 O O . ASP A 1 79 ? -16.750 9.645 36.535 1.00 14.36 107 ASP A O 1
ATOM 604 N N . LYS A 1 80 ? -16.706 8.718 34.472 1.00 9.62 108 LYS A N 1
ATOM 605 C CA . LYS A 1 80 ? -17.528 7.574 34.852 1.00 9.17 108 LYS A CA 1
ATOM 606 C C . LYS A 1 80 ? -16.668 6.450 35.436 1.00 10.19 108 LYS A C 1
ATOM 607 O O . LYS A 1 80 ? -17.193 5.528 36.056 1.00 10.14 108 LYS A O 1
ATOM 613 N N . MET A 1 81 ? -15.361 6.506 35.170 1.00 9.78 109 MET A N 1
ATOM 614 C CA . MET A 1 81 ? -14.401 5.565 35.708 1.00 9.07 109 MET A CA 1
ATOM 615 C C . MET A 1 81 ? -13.077 6.274 35.793 1.00 9.03 109 MET A C 1
ATOM 616 O O . MET A 1 81 ? -12.879 7.321 35.156 1.00 9.53 109 MET A O 1
ATOM 621 N N . ARG A 1 82 ? -12.149 5.668 36.521 1.00 9.11 110 ARG A N 1
ATOM 622 C CA . ARG A 1 82 ? -10.755 6.088 36.602 1.00 8.64 110 ARG A CA 1
ATOM 623 C C . ARG A 1 82 ? -9.900 4.873 36.398 1.00 7.45 110 ARG A C 1
ATOM 624 O O . ARG A 1 82 ? -10.291 3.764 36.791 1.00 7.81 110 ARG A O 1
ATOM 632 N N . LEU A 1 83 ? -8.711 5.045 35.829 1.00 7.91 111 LEU A N 1
ATOM 633 C CA . LEU A 1 83 ? -7.825 3.903 35.610 1.00 7.46 111 LEU A CA 1
ATOM 634 C C . LEU A 1 83 ? -7.403 3.252 36.918 1.00 7.63 111 LEU A C 1
ATOM 635 O O . LEU A 1 83 ? -7.123 2.062 36.918 1.00 8.10 111 LEU A O 1
ATOM 640 N N . ASP A 1 84 ? -7.390 4.004 38.024 1.00 7.59 112 ASP A N 1
ATOM 641 C CA A ASP A 1 84 ? -7.022 3.447 39.321 0.44 7.54 112 ASP A CA 1
ATOM 642 C CA B ASP A 1 84 ? -7.029 3.465 39.328 0.56 8.08 112 ASP A CA 1
ATOM 643 C C . ASP A 1 84 ? -8.204 2.782 40.048 1.00 8.48 112 ASP A C 1
ATOM 644 O O . ASP A 1 84 ? -8.017 2.237 41.148 1.00 9.61 112 ASP A O 1
ATOM 653 N N . ASP A 1 85 ? -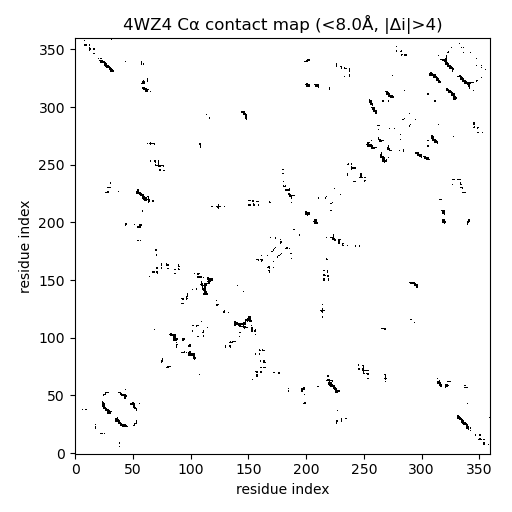9.403 2.795 39.458 1.00 7.35 113 ASP A N 1
ATOM 654 C CA . ASP A 1 85 ? -10.504 2.081 40.081 1.00 7.52 113 ASP A CA 1
ATOM 655 C C . ASP A 1 85 ? -10.188 0.596 40.236 1.00 7.41 113 ASP A C 1
ATOM 656 O O . ASP A 1 85 ? -9.551 -0.018 39.349 1.00 6.92 113 ASP A O 1
ATOM 661 N N . ARG A 1 86 ? -10.690 -0.019 41.309 1.00 6.77 114 ARG A N 1
ATOM 662 C CA . ARG A 1 86 ? -10.670 -1.475 41.413 1.00 6.50 114 ARG A CA 1
ATOM 663 C C . ARG A 1 86 ? -11.675 -1.960 40.362 1.00 7.55 114 ARG A C 1
ATOM 664 O O . ARG A 1 86 ? -12.805 -1.421 40.252 1.00 7.93 114 ARG A O 1
ATOM 672 N N . ALA A 1 87 ? -11.317 -3.020 39.654 1.00 6.71 115 ALA A N 1
ATOM 673 C CA . ALA A 1 87 ? -12.188 -3.522 38.598 1.00 7.60 115 ALA A CA 1
ATOM 674 C C . ALA A 1 87 ? -13.588 -3.842 39.110 1.00 8.02 115 ALA A C 1
ATOM 675 O O . ALA A 1 87 ? -14.589 -3.506 38.442 1.00 8.03 115 ALA A O 1
ATOM 677 N N . SER A 1 88 ? -13.680 -4.471 40.301 1.00 7.59 116 SER A N 1
ATOM 678 C CA . SER A 1 88 ? -14.999 -4.849 40.803 1.00 7.64 116 SER A CA 1
ATOM 679 C C . SER A 1 88 ? -15.890 -3.686 41.158 1.00 8.57 116 SER A C 1
ATOM 680 O O . SER A 1 88 ? -17.086 -3.884 41.331 1.00 9.02 116 SER A O 1
ATOM 683 N N . GLN A 1 89 ? -15.367 -2.438 41.174 1.00 7.86 117 GLN A N 1
ATOM 684 C CA . GLN A 1 89 ? -16.239 -1.291 41.433 1.00 7.81 117 GLN A CA 1
ATOM 685 C C . GLN A 1 89 ? -17.413 -1.295 40.427 1.00 8.10 117 GLN A C 1
ATOM 686 O O . GLN A 1 89 ? -18.538 -0.903 40.758 1.00 9.11 117 GLN A O 1
ATOM 692 N N . HIS A 1 90 ? -17.130 -1.681 39.183 1.00 7.96 118 HIS A N 1
ATOM 693 C CA . HIS A 1 90 ? -18.067 -1.555 38.079 1.00 7.84 118 HIS A CA 1
ATOM 694 C C . HIS A 1 90 ? -18.922 -2.776 37.800 1.00 8.89 118 HIS A C 1
ATOM 695 O O . HIS A 1 90 ? -19.719 -2.736 36.850 1.00 9.90 118 HIS A O 1
ATOM 702 N N . TRP A 1 91 ? -18.842 -3.830 38.626 1.00 7.74 119 TRP A N 1
ATOM 703 C CA . TRP A 1 91 ? -19.651 -5.020 38.368 1.00 8.23 119 TRP A CA 1
ATOM 704 C C . TRP A 1 91 ? -19.862 -5.736 39.688 1.00 8.74 119 TRP A C 1
ATOM 705 O O . TRP A 1 91 ? -18.944 -6.414 40.173 1.00 7.87 119 TRP A O 1
ATOM 716 N N . PRO A 1 92 ? -21.048 -5.585 40.310 1.00 8.06 120 PRO A N 1
ATOM 717 C CA . PRO A 1 92 ? -21.252 -6.196 41.641 1.00 7.93 120 PRO A CA 1
ATOM 718 C C . PRO A 1 92 ? -21.018 -7.695 41.693 1.00 8.41 120 PRO A C 1
ATOM 719 O O . PRO A 1 92 ? -20.632 -8.202 42.756 1.00 8.61 120 PRO A O 1
ATOM 723 N N . ALA A 1 93 ? -21.210 -8.418 40.575 1.00 7.95 121 ALA A N 1
ATOM 724 C CA . ALA A 1 93 ? -20.945 -9.866 40.533 1.00 9.43 121 ALA A CA 1
ATOM 725 C C . ALA A 1 93 ? -19.499 -10.171 40.913 1.00 9.37 121 ALA A C 1
ATOM 726 O O . ALA A 1 93 ? -19.212 -11.272 41.414 1.00 11.28 121 ALA A O 1
ATOM 728 N N . LEU A 1 94 ? -18.583 -9.196 40.729 1.00 7.75 122 LEU A N 1
ATOM 729 C CA . LEU A 1 94 ? -17.178 -9.379 41.052 1.00 7.01 122 LEU A CA 1
ATOM 730 C C . LEU A 1 94 ? -16.825 -8.960 42.469 1.00 8.31 122 LEU A C 1
ATOM 731 O O . LEU A 1 94 ? -15.663 -9.090 42.861 1.00 7.33 122 LEU A O 1
ATOM 736 N N . GLN A 1 95 ? -17.790 -8.405 43.233 1.00 7.44 123 GLN A N 1
ATOM 737 C CA . GLN A 1 95 ? -17.485 -7.990 44.598 1.00 7.84 123 GLN A CA 1
ATOM 738 C C . GLN A 1 95 ? -16.998 -9.189 45.422 1.00 8.95 123 GLN A C 1
ATOM 739 O O . GLN A 1 95 ? -17.616 -10.256 45.391 1.00 9.84 123 GLN A O 1
ATOM 745 N N . GLY A 1 96 ? -15.865 -9.028 46.105 1.00 9.16 124 GLY A N 1
ATOM 746 C CA . GLY A 1 96 ? -15.299 -10.088 46.926 1.00 10.24 124 GLY A CA 1
ATOM 747 C C . GLY A 1 96 ? -14.383 -11.014 46.161 1.00 10.26 124 GLY A C 1
ATOM 748 O O . GLY A 1 96 ? -13.692 -11.832 46.785 1.00 11.79 124 GLY A O 1
ATOM 749 N N . SER A 1 97 ? -14.359 -10.915 44.822 1.00 8.12 125 SER A N 1
ATOM 750 C CA . SER A 1 97 ? -13.443 -11.730 44.025 1.00 7.33 125 SER A CA 1
ATOM 751 C C . SER A 1 97 ? -12.050 -11.073 44.073 1.00 7.76 125 SER A C 1
ATOM 752 O O . SER A 1 97 ? -11.856 -10.002 44.661 1.00 7.56 125 SER A O 1
ATOM 755 N N . ARG A 1 98 ? -11.077 -11.677 43.363 1.00 7.01 126 ARG A N 1
ATOM 756 C CA A ARG A 1 98 ? -9.732 -11.105 43.290 0.61 6.95 126 ARG A CA 1
ATOM 757 C CA B ARG A 1 98 ? -9.732 -11.106 43.301 0.39 7.04 126 ARG A CA 1
ATOM 758 C C . ARG A 1 98 ? -9.716 -9.783 42.526 1.00 8.67 126 ARG A C 1
ATOM 759 O O . ARG A 1 98 ? -8.755 -9.017 42.631 1.00 7.87 126 ARG A O 1
ATOM 774 N N . PHE A 1 99 ? -10.814 -9.451 41.818 1.00 6.94 127 PHE A N 1
ATOM 775 C CA . PHE A 1 99 ? -10.906 -8.181 41.108 1.00 6.86 127 PHE A CA 1
ATOM 776 C C . PHE A 1 99 ? -11.126 -6.998 42.045 1.00 7.59 127 PHE A C 1
ATOM 777 O O . PHE A 1 99 ? -11.063 -5.842 41.620 1.00 7.94 127 PHE A O 1
ATOM 785 N N . ASP A 1 100 ? -11.315 -7.281 43.362 1.00 7.13 128 ASP A N 1
ATOM 786 C CA . ASP A 1 100 ? -11.321 -6.225 44.374 1.00 7.51 128 ASP A CA 1
ATOM 787 C C . ASP A 1 100 ? -9.922 -5.621 44.474 1.00 8.58 128 ASP A C 1
ATOM 788 O O . ASP A 1 100 ? -9.806 -4.518 45.033 1.00 9.61 128 ASP A O 1
ATOM 793 N N . GLY A 1 101 ? -8.875 -6.346 44.055 1.00 7.57 129 GLY A N 1
ATOM 794 C CA . GLY A 1 101 ? -7.505 -5.859 44.198 1.00 9.16 129 GLY A CA 1
ATOM 795 C C . GLY A 1 101 ? -6.745 -5.634 42.909 1.00 10.13 129 GLY A C 1
ATOM 796 O O . GLY A 1 101 ? -5.511 -5.554 42.910 1.00 10.54 129 GLY A O 1
ATOM 797 N N . ILE A 1 102 ? -7.469 -5.494 41.808 1.00 7.45 130 ILE A N 1
ATOM 798 C CA . ILE A 1 102 ? -6.901 -5.337 40.462 1.00 7.44 130 ILE A CA 1
ATOM 799 C C . ILE A 1 102 ? -7.460 -4.054 39.880 1.00 7.65 130 ILE A C 1
ATOM 800 O O . ILE A 1 102 ? -8.664 -3.828 39.961 1.00 7.89 130 ILE A O 1
ATOM 805 N N . SER A 1 103 ? -6.606 -3.208 39.316 1.00 7.46 131 SER A N 1
ATOM 806 C CA . SER A 1 103 ? -7.090 -1.965 38.743 1.00 6.43 131 SER A C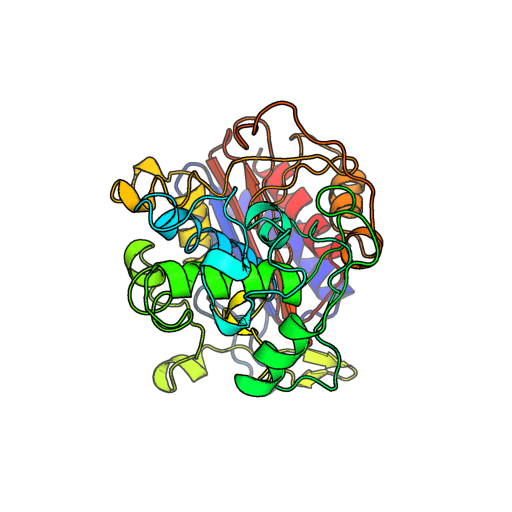A 1
ATOM 807 C C . SER A 1 103 ? -7.574 -2.109 37.303 1.00 7.15 131 SER A C 1
ATOM 808 O O . SER A 1 103 ? -7.179 -3.038 36.559 1.00 6.81 131 SER A O 1
ATOM 811 N N . LEU A 1 104 ? -8.365 -1.125 36.853 1.00 6.54 132 LEU A N 1
ATOM 812 C CA . LEU A 1 104 ? -8.725 -1.079 35.429 1.00 5.67 132 LEU A CA 1
ATOM 813 C C . LEU A 1 104 ? -7.459 -0.926 34.565 1.00 6.22 132 LEU A C 1
ATOM 814 O O . LEU A 1 104 ? -7.378 -1.524 33.494 1.00 6.10 132 LEU A O 1
ATOM 819 N N . LEU A 1 105 ? -6.471 -0.151 35.030 1.00 5.78 133 LEU A N 1
ATOM 820 C CA . LEU A 1 105 ? -5.230 0.006 34.258 1.00 6.28 133 LEU A CA 1
ATOM 821 C C . LEU A 1 105 ? -4.548 -1.338 34.061 1.00 6.84 133 LEU A C 1
ATOM 822 O O . LEU A 1 105 ? -4.060 -1.641 32.947 1.00 6.47 133 LEU A O 1
ATOM 827 N N . ASP A 1 106 ? -4.506 -2.158 35.122 1.00 5.91 134 ASP A N 1
ATOM 828 C CA . ASP A 1 106 ? -3.899 -3.512 35.020 1.00 7.02 134 ASP A CA 1
ATOM 829 C C . ASP A 1 106 ? -4.613 -4.327 33.956 1.00 6.52 134 ASP A C 1
ATOM 830 O O . ASP A 1 106 ? -3.962 -5.024 33.166 1.00 6.79 134 ASP A O 1
ATOM 835 N N . LEU A 1 107 ? -5.966 -4.291 33.934 1.00 6.43 135 LEU A N 1
ATOM 836 C CA . LEU A 1 107 ? -6.696 -5.050 32.921 1.00 5.50 135 LEU A CA 1
ATOM 837 C C . LEU A 1 107 ? -6.363 -4.543 31.526 1.00 5.98 135 LEU A C 1
ATOM 838 O O . LEU A 1 107 ? -6.109 -5.329 30.607 1.00 6.14 135 LEU A O 1
ATOM 843 N N . ALA A 1 108 ? -6.379 -3.220 31.349 1.00 5.78 136 ALA A N 1
ATOM 844 C CA . ALA A 1 108 ? -6.146 -2.636 30.040 1.00 5.60 136 ALA A CA 1
ATOM 845 C C . ALA A 1 108 ? -4.800 -2.985 29.463 1.00 5.97 136 ALA A C 1
ATOM 846 O O . ALA A 1 108 ? -4.675 -3.064 28.225 1.00 7.47 136 ALA A O 1
ATOM 848 N N . THR A 1 109 ? -3.788 -3.075 30.324 1.00 5.10 137 THR A N 1
ATOM 849 C CA . THR A 1 109 ? -2.398 -3.224 29.901 1.00 5.25 137 THR A CA 1
ATOM 850 C C . THR A 1 109 ? -1.851 -4.620 30.191 1.00 5.55 137 THR A C 1
ATOM 851 O O . THR A 1 109 ? -0.636 -4.839 30.125 1.00 6.00 137 THR A O 1
ATOM 855 N N . TYR A 1 110 ? -2.740 -5.592 30.413 1.00 5.42 138 TYR A N 1
ATOM 856 C CA . TYR A 1 110 ? -2.370 -7.014 30.491 1.00 5.43 138 TYR A CA 1
ATOM 857 C C . TYR A 1 110 ? -1.486 -7.358 31.688 1.00 5.81 138 TYR A C 1
ATOM 858 O O . TYR A 1 110 ? -0.722 -8.352 31.630 1.00 5.92 138 TYR A O 1
ATOM 867 N N . THR A 1 111 ? -1.602 -6.579 32.760 1.00 5.45 139 THR A N 1
ATOM 868 C CA . THR A 1 111 ? -0.767 -6.812 33.953 1.00 6.81 139 THR A CA 1
ATOM 869 C C . THR A 1 111 ? -1.585 -7.203 35.185 1.00 7.65 139 THR A C 1
ATOM 870 O O . THR A 1 111 ? -1.093 -7.039 36.315 1.00 9.18 139 THR A O 1
ATOM 874 N N . ALA A 1 112 ? -2.775 -7.766 35.015 1.00 6.24 140 ALA A N 1
ATOM 875 C CA . ALA A 1 112 ? -3.604 -8.126 36.158 1.00 6.31 140 ALA A CA 1
ATOM 876 C C . ALA A 1 112 ? -3.083 -9.319 36.964 1.00 7.41 140 ALA A C 1
ATOM 877 O O . ALA A 1 112 ? -3.597 -9.555 38.069 1.00 8.70 140 ALA A O 1
ATOM 879 N N . GLY A 1 113 ? -2.117 -10.070 36.427 1.00 6.79 141 GLY A N 1
ATOM 880 C CA . GLY A 1 113 ? -1.560 -11.187 37.173 1.00 7.32 141 GLY A CA 1
ATOM 881 C C . GLY A 1 113 ? -1.698 -12.523 36.505 1.00 8.45 141 GLY A C 1
ATOM 882 O O . GLY A 1 113 ? -1.823 -13.529 37.206 1.00 9.83 141 GLY A O 1
ATOM 883 N N . GLY A 1 114 ? -1.648 -12.559 35.181 1.00 7.77 142 GLY A N 1
ATOM 884 C CA . GLY A 1 114 ? -1.680 -13.829 34.481 1.00 9.17 142 GLY A CA 1
ATOM 885 C C . GLY A 1 114 ? -2.995 -14.257 33.878 1.00 7.33 142 GLY A C 1
ATOM 886 O O . GLY A 1 114 ? -3.125 -15.434 33.505 1.00 8.36 142 GLY A O 1
ATOM 887 N N . LEU A 1 115 ? -3.934 -13.323 33.632 1.00 6.91 143 LEU A N 1
ATOM 888 C CA . LEU A 1 115 ? -5.115 -13.663 32.828 1.00 6.26 143 LEU A CA 1
ATOM 889 C C . LEU A 1 115 ? -4.609 -14.197 31.480 1.00 6.66 143 LEU A C 1
ATOM 890 O O . LEU A 1 115 ? -3.659 -13.645 30.931 1.00 6.70 143 LEU A O 1
ATOM 895 N N . PRO A 1 116 ? -5.147 -15.333 31.009 1.00 6.43 144 PRO A N 1
ATOM 896 C CA . PRO A 1 116 ? -4.535 -16.026 29.854 1.00 6.96 144 PRO A CA 1
ATOM 897 C C . PRO A 1 116 ? -4.782 -15.334 28.519 1.00 6.80 144 PRO A C 1
ATOM 898 O O . PRO A 1 116 ? -5.649 -14.452 28.397 1.00 6.41 144 PRO A O 1
ATOM 902 N N . LEU A 1 117 ? -4.050 -15.768 27.496 1.00 6.29 145 LEU A N 1
ATOM 903 C CA . LEU A 1 117 ? -4.190 -15.239 26.141 1.00 6.29 145 LEU A CA 1
ATOM 904 C C . LEU A 1 117 ? -5.655 -15.252 25.686 1.00 6.96 145 LEU A C 1
ATOM 905 O O . LEU A 1 117 ? -6.166 -14.268 25.159 1.00 6.84 145 LEU A O 1
ATOM 910 N N . GLN A 1 118 ? -6.313 -16.401 25.854 1.00 7.00 146 GLN A N 1
ATOM 911 C CA . GLN A 1 118 ? -7.713 -16.604 25.483 1.00 7.14 146 GLN A CA 1
ATOM 912 C C . GLN A 1 118 ? -8.497 -17.109 26.667 1.00 8.04 146 GLN A C 1
ATOM 913 O O . GLN A 1 118 ? -7.937 -17.749 27.555 1.00 8.11 146 GLN A O 1
ATOM 919 N N . PHE A 1 119 ? -9.818 -16.909 26.634 1.00 7.50 147 PHE A N 1
ATOM 920 C CA . PHE A 1 119 ? -10.658 -17.587 27.604 1.00 7.84 147 PHE A CA 1
ATOM 921 C C . PHE A 1 119 ? -10.452 -19.080 27.373 1.00 7.93 147 PHE A C 1
ATOM 922 O O . PHE A 1 119 ? -10.247 -19.528 26.232 1.00 8.92 147 PHE A O 1
ATOM 930 N N . PRO A 1 120 ? -10.527 -19.884 28.434 1.00 8.85 148 PRO A N 1
ATOM 931 C CA . PRO A 1 120 ? -10.478 -21.338 28.238 1.00 9.46 148 PRO A CA 1
ATOM 932 C C . PRO A 1 120 ? -11.631 -21.773 27.331 1.00 9.55 148 PRO A C 1
ATOM 933 O O . PRO A 1 120 ? -12.708 -21.133 27.275 1.00 8.32 148 PRO A O 1
ATOM 937 N N . ASP A 1 121 ? -11.417 -22.877 26.619 1.00 9.86 149 ASP A N 1
ATOM 938 C CA . ASP A 1 121 ? -12.433 -23.435 25.734 1.00 11.61 149 ASP A CA 1
ATOM 939 C C . ASP A 1 121 ? -13.768 -23.717 26.431 1.00 13.09 149 ASP A C 1
ATOM 940 O O . ASP A 1 121 ? -14.818 -23.640 25.794 1.00 15.99 149 ASP A O 1
ATOM 945 N N . SER A 1 122 ? -13.722 -23.957 27.736 1.00 10.44 150 SER A N 1
ATOM 946 C CA . SER A 1 122 ? -14.870 -24.212 28.610 1.00 11.32 150 SER A CA 1
ATOM 947 C C . SER A 1 122 ? -15.757 -22.980 28.844 1.00 10.47 150 SER A C 1
ATOM 948 O O . SER A 1 122 ? -16.880 -23.146 29.317 1.00 13.27 150 SER A O 1
ATOM 951 N N . VAL A 1 123 ? -15.285 -21.776 28.513 1.00 8.53 151 VAL A N 1
ATOM 952 C CA . VAL A 1 123 ? -16.095 -20.571 28.707 1.00 8.04 151 VAL A CA 1
ATOM 953 C C . VAL A 1 123 ? -16.651 -20.175 27.348 1.00 9.85 151 VAL A C 1
ATOM 954 O O . VAL A 1 123 ? -15.925 -19.672 26.476 1.00 10.18 151 VAL A O 1
ATOM 958 N N . GLN A 1 124 ? -17.956 -20.367 27.183 1.00 9.40 152 GLN A N 1
ATOM 959 C CA . GLN A 1 124 ? -18.648 -20.026 25.945 1.00 9.61 152 GLN A CA 1
ATOM 960 C C . GLN A 1 124 ? -19.090 -18.562 25.965 1.00 9.98 152 GLN A C 1
ATOM 961 O O . GLN A 1 124 ? -18.976 -17.879 26.987 1.00 9.72 152 GLN A O 1
ATOM 967 N N . LYS A 1 125 ? -19.612 -18.072 24.824 1.00 9.07 153 LYS A N 1
ATOM 968 C CA . LYS A 1 125 ? -20.115 -16.700 24.753 1.00 7.84 153 LYS A CA 1
ATOM 969 C C . LYS A 1 125 ? -21.469 -16.670 25.430 1.00 9.02 153 LYS A C 1
ATOM 970 O O . LYS A 1 125 ? -22.525 -16.905 24.820 1.00 10.19 153 LYS A O 1
ATOM 976 N N . ASP A 1 126 ? -21.441 -16.492 26.744 1.00 9.22 154 ASP A N 1
ATOM 977 C CA . ASP A 1 126 ? -22.631 -16.563 27.578 1.00 8.62 154 ASP A CA 1
ATOM 978 C C . ASP A 1 126 ? -22.352 -15.703 28.784 1.00 8.80 154 ASP A C 1
ATOM 979 O O . ASP A 1 126 ? -21.296 -15.848 29.425 1.00 8.86 154 ASP A O 1
ATOM 984 N N . GLN A 1 127 ? -23.274 -14.788 29.114 1.00 9.03 155 GLN A N 1
ATOM 985 C CA . GLN A 1 127 ? -23.024 -13.852 30.189 1.00 10.16 155 GLN A CA 1
ATOM 986 C C . GLN A 1 127 ? -22.715 -14.535 31.527 1.00 9.49 155 GLN A C 1
ATOM 987 O O . GLN A 1 127 ? -21.764 -14.129 32.217 1.00 9.18 155 GLN A O 1
ATOM 993 N N . ALA A 1 128 ? -23.482 -15.564 31.890 1.00 8.23 156 ALA A N 1
ATOM 994 C CA . ALA A 1 128 ? -23.247 -16.230 33.168 1.00 8.24 156 ALA A CA 1
ATOM 995 C C . ALA A 1 128 ? -21.914 -16.965 33.210 1.00 8.84 156 ALA A C 1
ATOM 996 O O . ALA A 1 128 ? -21.217 -16.948 34.243 1.00 8.70 156 ALA A O 1
ATOM 998 N N . GLN A 1 129 ? -21.545 -17.615 32.097 1.00 8.23 157 GLN A N 1
ATOM 999 C CA . GLN A 1 129 ? -20.256 -18.316 32.085 1.00 7.76 157 GLN A CA 1
ATOM 1000 C C . GLN A 1 129 ? -19.084 -17.342 32.209 1.00 8.06 157 GLN A C 1
ATOM 1001 O O . GLN A 1 129 ? -18.105 -17.629 32.906 1.00 8.15 157 GLN A O 1
ATOM 1007 N N . ILE A 1 130 ? -19.177 -16.202 31.532 1.00 6.55 158 ILE A N 1
ATOM 1008 C CA . ILE A 1 130 ? -18.125 -15.183 31.621 1.00 6.90 158 ILE A CA 1
ATOM 1009 C C . ILE A 1 130 ? -18.027 -14.634 33.061 1.00 7.21 158 ILE A C 1
ATOM 1010 O O . ILE A 1 130 ? -16.928 -14.541 33.629 1.00 6.52 158 ILE A O 1
ATOM 1015 N N . ARG A 1 131 ? -19.185 -14.304 33.640 1.00 7.42 159 ARG A N 1
ATOM 1016 C CA . ARG A 1 131 ? -19.269 -13.831 35.012 1.00 7.62 159 ARG A CA 1
ATOM 1017 C C . ARG A 1 131 ? -18.582 -14.823 35.939 1.00 7.78 159 ARG A C 1
ATOM 1018 O O . ARG A 1 131 ? -17.759 -14.423 36.796 1.00 8.03 159 ARG A O 1
ATOM 1026 N N . ASP A 1 132 ? -18.962 -16.098 35.826 1.00 6.58 160 ASP A N 1
ATOM 1027 C CA . ASP A 1 132 ? -18.434 -17.099 36.722 1.00 7.67 160 ASP A CA 1
ATOM 1028 C C . ASP A 1 132 ? -16.938 -17.359 36.544 1.00 8.13 160 ASP A C 1
ATOM 1029 O O . ASP A 1 132 ? -16.240 -17.618 37.526 1.00 7.36 160 ASP A O 1
ATOM 1034 N N . TYR A 1 133 ? -16.440 -17.210 35.320 1.00 7.28 161 TYR A N 1
ATOM 1035 C CA . TYR A 1 133 ? -15.011 -17.346 35.061 1.00 6.63 161 TYR A CA 1
ATOM 1036 C C . TYR A 1 133 ? -14.255 -16.287 35.878 1.00 6.89 161 TYR A C 1
ATOM 1037 O O . TYR A 1 133 ? -13.292 -16.585 36.600 1.00 6.44 161 TYR A O 1
ATOM 1046 N N . TYR A 1 134 ? -14.688 -15.029 35.762 1.00 5.92 162 TYR A N 1
ATOM 1047 C CA . TYR A 1 134 ? -13.975 -13.975 36.492 1.00 6.31 162 TYR A CA 1
ATOM 1048 C C . TYR A 1 134 ? -14.121 -14.098 38.012 1.00 7.03 162 TYR A C 1
ATOM 1049 O O . TYR A 1 134 ? -13.149 -13.868 38.752 1.00 7.13 162 TYR A O 1
ATOM 1058 N N . ARG A 1 135 ? -15.302 -14.506 38.464 1.00 6.85 163 ARG A N 1
ATOM 1059 C CA . ARG A 1 135 ? -15.516 -14.652 39.904 1.00 7.90 163 ARG A CA 1
ATOM 1060 C C . ARG A 1 135 ? -14.527 -15.612 40.518 1.00 7.76 163 ARG A C 1
ATOM 1061 O O . ARG A 1 135 ? -14.114 -15.411 41.670 1.00 9.50 163 ARG A O 1
ATOM 1069 N N . GLN A 1 136 ? -14.181 -16.690 39.799 1.00 6.73 164 GLN A N 1
ATOM 1070 C CA . GLN A 1 136 ? -13.306 -17.721 40.369 1.00 7.61 164 GLN A CA 1
ATOM 1071 C C . GLN A 1 136 ? -11.817 -17.547 40.064 1.00 9.17 164 GLN A C 1
ATOM 1072 O O . GLN A 1 136 ? -10.997 -18.285 40.627 1.00 8.90 164 GLN A O 1
ATOM 1078 N N . TRP A 1 137 ? -11.446 -16.631 39.171 1.00 7.31 165 TRP A N 1
ATOM 1079 C CA . TRP A 1 137 ? -10.050 -16.491 38.751 1.00 7.54 165 TRP A CA 1
ATOM 1080 C C . TRP A 1 137 ? -9.144 -15.974 39.836 1.00 8.30 165 TRP A C 1
ATOM 1081 O O . TRP A 1 137 ? -9.483 -15.042 40.576 1.00 9.40 165 TRP A O 1
ATOM 1092 N N . GLN A 1 138 ? -7.951 -16.569 39.927 1.00 7.28 166 GLN A N 1
ATOM 1093 C CA . GLN A 1 138 ? -6.954 -16.131 40.903 1.00 8.16 166 GLN A CA 1
ATOM 1094 C C . GLN A 1 138 ? -5.641 -15.837 40.194 1.00 9.00 166 GLN A C 1
ATOM 1095 O O . GLN A 1 138 ? -5.206 -16.645 39.359 1.00 8.89 166 GLN A O 1
ATOM 1101 N N . PRO A 1 139 ? -4.981 -14.711 40.529 1.00 8.63 167 PRO A N 1
ATOM 1102 C CA . PRO A 1 139 ? -3.700 -14.389 39.881 1.00 8.00 167 PRO A CA 1
ATOM 1103 C C . PRO A 1 139 ? -2.589 -15.400 40.152 1.00 8.08 167 PRO A C 1
ATOM 1104 O O . PRO A 1 139 ? -2.470 -15.974 41.254 1.00 9.11 167 PRO A O 1
ATOM 1108 N N . THR A 1 140 ? -1.716 -15.537 39.151 1.00 7.27 168 THR A N 1
ATOM 1109 C CA . THR A 1 140 ? -0.503 -16.353 39.255 1.00 7.63 168 THR A CA 1
ATOM 1110 C C . THR A 1 140 ? 0.629 -15.523 39.904 1.00 9.99 168 THR A C 1
ATOM 1111 O O . THR A 1 140 ? 1.572 -16.081 40.483 1.00 9.61 168 THR A O 1
ATOM 1115 N N . TYR A 1 141 ? 0.557 -14.193 39.765 1.00 9.78 169 TYR A N 1
ATOM 1116 C CA . TYR A 1 141 ? 1.552 -13.284 40.342 1.00 10.12 169 TYR A CA 1
ATOM 1117 C C . TYR A 1 141 ? 0.903 -11.941 40.592 1.00 10.80 169 TYR A C 1
ATOM 1118 O O . TYR A 1 141 ? -0.227 -11.681 40.177 1.00 9.85 169 TYR A O 1
ATOM 1127 N N . ALA A 1 142 ? 1.629 -11.095 41.321 1.00 10.78 170 ALA A N 1
ATOM 1128 C CA . ALA A 1 142 ? 1.132 -9.803 41.739 1.00 11.32 170 ALA A CA 1
ATOM 1129 C C . ALA A 1 142 ? 0.679 -8.953 40.576 1.00 11.18 170 ALA A C 1
ATOM 1130 O O . ALA A 1 142 ? 1.343 -8.887 39.533 1.00 9.69 170 ALA A O 1
ATOM 1132 N N . PRO A 1 143 ? -0.457 -8.272 40.745 1.00 12.54 171 PRO A N 1
ATOM 1133 C CA . PRO A 1 143 ? -0.905 -7.367 39.687 1.00 13.04 171 PRO A CA 1
ATOM 1134 C C . PRO A 1 143 ? 0.097 -6.239 39.548 1.00 15.16 171 PRO A C 1
ATOM 1135 O O . PRO A 1 143 ? 0.775 -5.866 40.517 1.00 16.73 171 PRO A O 1
ATOM 1139 N N . GLY A 1 144 ? 0.242 -5.776 38.326 1.00 12.94 172 GLY A N 1
ATOM 1140 C CA . GLY A 1 144 ? 1.119 -4.684 37.955 1.00 13.34 172 GLY A CA 1
ATOM 1141 C C . GLY A 1 144 ? 2.558 -5.055 37.693 1.00 16.78 172 GLY A C 1
ATOM 1142 O O . GLY A 1 144 ? 3.354 -4.174 37.372 1.00 20.04 172 GLY A O 1
ATOM 1143 N N . SER A 1 145 ? 2.907 -6.350 37.765 1.00 13.34 173 SER A N 1
ATOM 1144 C CA . SER A 1 145 ? 4.293 -6.794 37.670 1.00 12.77 173 SER A CA 1
ATOM 1145 C C . SER A 1 145 ? 4.700 -7.427 36.333 1.00 13.32 173 SER A C 1
ATOM 1146 O O . SER A 1 145 ? 5.862 -7.275 35.902 1.00 13.42 173 SER A O 1
ATOM 1149 N N . GLN A 1 146 ? 3.806 -8.200 35.723 1.00 10.12 174 GLN A N 1
ATOM 1150 C CA . GLN A 1 146 ? 4.149 -8.905 34.505 1.00 9.64 174 GLN A CA 1
ATOM 1151 C C . GLN A 1 146 ? 3.095 -8.718 33.459 1.00 9.13 174 GLN A C 1
ATOM 1152 O O . GLN A 1 146 ? 1.895 -8.808 33.770 1.00 8.83 174 GLN A O 1
ATOM 1158 N N . ARG A 1 147 ? 3.526 -8.510 32.228 1.00 7.20 175 ARG A N 1
ATOM 1159 C CA . ARG A 1 147 ? 2.636 -8.384 31.084 1.00 6.98 175 ARG A CA 1
ATOM 1160 C C . ARG A 1 147 ? 2.440 -9.749 30.467 1.00 7.22 175 ARG A C 1
ATOM 1161 O O . ARG A 1 147 ? 3.414 -10.404 30.063 1.00 7.97 175 ARG A O 1
ATOM 1169 N N . LEU A 1 148 ? 1.184 -10.171 30.314 1.00 5.62 176 LEU A N 1
ATOM 1170 C CA . LEU A 1 148 ? 0.840 -11.384 29.593 1.00 6.25 176 LEU A CA 1
ATOM 1171 C C . LEU A 1 148 ? -0.304 -11.001 28.669 1.00 6.55 176 LEU A C 1
ATOM 1172 O O . LEU A 1 148 ? -1.431 -10.753 29.116 1.00 5.68 176 LEU A O 1
ATOM 1177 N N . TYR A 1 149 ? -0.010 -10.822 27.378 1.00 5.94 177 TYR A N 1
ATOM 1178 C CA . TYR A 1 149 ? -1.028 -10.395 26.397 1.00 5.21 177 TYR A CA 1
ATOM 1179 C C . TYR A 1 149 ? -2.283 -11.266 26.535 1.00 5.95 177 TYR A C 1
ATOM 1180 O O . TYR A 1 149 ? -2.210 -12.493 26.558 1.00 6.19 177 TYR A O 1
ATOM 1189 N N . SER A 1 150 ? -3.458 -10.605 26.650 1.00 5.52 178 SER A N 1
ATOM 1190 C CA . SER A 1 150 ? -4.651 -11.334 27.061 1.00 5.58 178 SER A CA 1
ATOM 1191 C C . SER A 1 150 ? -5.957 -10.716 26.594 1.00 5.95 178 SER A C 1
ATOM 1192 O O . SER A 1 150 ? -6.253 -9.566 26.886 1.00 6.31 178 SER A O 1
ATOM 1195 N N . ASN A 1 151 ? -6.761 -11.532 25.908 1.00 5.59 179 ASN A N 1
ATOM 1196 C CA . ASN A 1 151 ? -8.122 -11.191 25.509 1.00 5.42 179 ASN A CA 1
ATOM 1197 C C . ASN A 1 151 ? -9.051 -11.070 26.731 1.00 5.73 179 ASN A C 1
ATOM 1198 O O . ASN A 1 151 ? -9.773 -10.065 26.825 1.00 6.99 179 ASN A O 1
ATOM 1203 N N . PRO A 1 152 ? -9.092 -12.031 27.666 1.00 5.86 180 PRO A N 1
ATOM 1204 C CA . PRO A 1 152 ? -9.942 -11.807 28.861 1.00 6.47 180 PRO A CA 1
ATOM 1205 C C . PRO A 1 152 ? -9.545 -10.547 29.641 1.00 6.45 180 PRO A C 1
ATOM 1206 O O . PRO A 1 152 ? -10.404 -9.939 30.287 1.00 6.11 180 PRO A O 1
ATOM 1210 N N . SER A 1 153 ? -8.275 -10.126 29.619 1.00 5.41 181 SER A N 1
ATOM 1211 C CA . SER A 1 153 ? -7.853 -8.958 30.376 1.00 6.27 181 SER A CA 1
ATOM 1212 C C . SER A 1 153 ? -8.427 -7.659 29.780 1.00 6.39 181 SER A C 1
ATOM 1213 O O . SER A 1 153 ? -9.201 -6.947 30.440 1.00 6.21 181 SER A O 1
ATOM 1216 N N . ILE A 1 154 ? -8.038 -7.313 28.547 1.00 6.31 182 ILE A N 1
ATOM 1217 C CA . ILE A 1 154 ? -8.563 -6.078 27.967 1.00 5.84 182 ILE A CA 1
ATOM 1218 C C . ILE A 1 154 ? -10.062 -6.229 27.632 1.00 6.97 182 ILE A C 1
ATOM 1219 O O . ILE A 1 154 ? -10.793 -5.224 27.605 1.00 7.12 182 ILE A O 1
ATOM 1224 N N . GLY A 1 155 ? -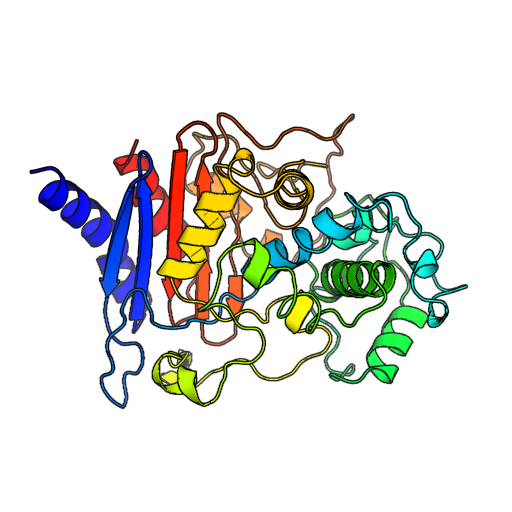10.517 -7.452 27.414 1.00 6.35 183 GLY A N 1
ATOM 1225 C CA . GLY A 1 155 ? -11.942 -7.702 27.256 1.00 6.84 183 GLY A CA 1
ATOM 1226 C C . GLY A 1 155 ? -12.726 -7.227 28.475 1.00 6.40 183 GLY A C 1
ATOM 1227 O O . GLY A 1 155 ? -13.733 -6.511 28.355 1.00 6.41 183 GLY A O 1
ATOM 1228 N N . LEU A 1 156 ? -12.273 -7.615 29.682 1.00 5.66 184 LEU A N 1
ATOM 1229 C CA . LEU A 1 156 ? -12.948 -7.170 30.885 1.00 6.13 184 LEU A CA 1
ATOM 1230 C C . LEU A 1 156 ? -12.837 -5.663 31.035 1.00 5.55 184 LEU A C 1
ATOM 1231 O O . LEU A 1 156 ? -13.789 -5.006 31.453 1.00 5.86 184 LEU A O 1
ATOM 1236 N N . PHE A 1 157 ? -11.675 -5.088 30.683 1.00 5.71 185 PHE A N 1
ATOM 1237 C CA . PHE A 1 157 ? -11.540 -3.641 30.711 1.00 5.68 185 PHE A CA 1
ATOM 1238 C C . PHE A 1 157 ? -12.647 -2.961 29.861 1.00 6.52 185 PHE A C 1
ATOM 1239 O O . PHE A 1 157 ? -13.290 -2.027 30.341 1.00 6.39 185 PHE A O 1
ATOM 1247 N N . GLY A 1 158 ? -12.843 -3.425 28.626 1.00 5.83 186 GLY A N 1
ATOM 1248 C CA . GLY A 1 158 ? -13.867 -2.831 27.773 1.00 5.75 186 GLY A CA 1
ATOM 1249 C C . GLY A 1 158 ? -15.267 -3.058 28.315 1.00 5.85 186 GLY A C 1
ATOM 1250 O O . GLY A 1 158 ? -16.129 -2.163 28.284 1.00 6.25 186 GLY A O 1
ATOM 1251 N N . TYR A 1 159 ? -15.504 -4.268 28.817 1.00 5.65 187 TYR A N 1
ATOM 1252 C CA . TYR A 1 159 ? -16.821 -4.615 29.371 1.00 6.33 187 TYR A CA 1
ATOM 1253 C C . TYR A 1 159 ? -17.178 -3.725 30.569 1.00 6.13 187 TYR A C 1
ATOM 1254 O O . TYR A 1 159 ? -18.303 -3.224 30.675 1.00 6.46 187 TYR A O 1
ATOM 1263 N N . LEU A 1 160 ? -16.200 -3.480 31.447 1.00 6.11 188 LEU A N 1
ATOM 1264 C CA . LEU A 1 160 ? -16.386 -2.627 32.613 1.00 5.64 188 LEU A CA 1
ATOM 1265 C C . LEU A 1 160 ? -16.506 -1.169 32.236 1.00 6.62 188 LEU A C 1
ATOM 1266 O O . LEU A 1 160 ? -17.317 -0.444 32.835 1.00 6.80 188 LEU A O 1
ATOM 1271 N N . ALA A 1 161 ? -15.738 -0.728 31.204 1.00 5.94 189 ALA A N 1
ATOM 1272 C CA . ALA A 1 161 ? -15.879 0.657 30.726 1.00 7.07 189 ALA A CA 1
ATOM 1273 C C . ALA A 1 161 ? -17.320 0.878 30.242 1.00 7.69 189 ALA A C 1
ATOM 1274 O O . ALA A 1 161 ? -17.919 1.929 30.538 1.00 7.88 189 ALA A O 1
ATOM 1276 N N . ALA A 1 162 ? -17.862 -0.083 29.498 1.00 6.73 190 ALA A N 1
ATOM 1277 C CA . ALA A 1 162 ? -19.240 -0.008 29.036 1.00 7.33 190 ALA A CA 1
ATOM 1278 C C . ALA A 1 162 ? -20.206 0.028 30.228 1.00 7.17 190 ALA A C 1
ATOM 1279 O O . ALA A 1 162 ? -21.125 0.871 30.242 1.00 8.44 190 ALA A O 1
ATOM 1281 N N . ARG A 1 163 ? -19.994 -0.821 31.243 1.00 7.48 191 ARG A N 1
ATOM 1282 C CA . ARG A 1 163 ? -20.848 -0.782 32.436 1.00 7.49 191 ARG A CA 1
ATOM 1283 C C . ARG A 1 163 ? -20.764 0.569 33.128 1.00 8.06 191 ARG A C 1
ATOM 1284 O O . ARG A 1 163 ? -21.793 1.071 33.629 1.00 8.66 191 ARG A O 1
ATOM 1292 N N . SER A 1 164 ? -19.591 1.228 33.120 1.00 7.91 192 SER A N 1
ATOM 1293 C CA . SER A 1 164 ? -19.474 2.535 33.769 1.00 8.63 192 SER A CA 1
ATOM 1294 C C . SER A 1 164 ? -20.350 3.582 33.072 1.00 9.81 192 SER A C 1
ATOM 1295 O O . SER A 1 164 ? -20.806 4.559 33.712 1.00 10.28 192 SER A O 1
ATOM 1298 N N . LEU A 1 165 ? -20.595 3.368 31.780 1.00 8.66 193 LEU A N 1
ATOM 1299 C CA . LEU A 1 165 ? -21.450 4.204 30.958 1.00 10.67 193 LEU A CA 1
ATOM 1300 C C . LEU A 1 165 ? -22.916 3.718 30.954 1.00 12.79 193 LEU A C 1
ATOM 1301 O O . LEU A 1 165 ? -23.769 4.355 30.325 1.00 13.50 193 LEU A O 1
ATOM 1306 N N . GLY A 1 166 ? -23.209 2.639 31.666 1.00 10.81 194 GLY A N 1
ATOM 1307 C CA . GLY A 1 166 ? -24.566 2.119 31.832 1.00 11.75 194 GLY A CA 1
ATOM 1308 C C . GLY A 1 166 ? -25.172 1.495 30.591 1.00 12.13 194 GLY A C 1
ATOM 1309 O O . GLY A 1 166 ? -26.406 1.380 30.519 1.00 12.05 194 GLY A O 1
ATOM 1310 N N . GLN A 1 167 ? -24.344 1.079 29.586 1.00 12.51 195 GLN A N 1
ATOM 1311 C CA . GLN A 1 167 ? -24.909 0.495 28.365 1.00 13.20 195 GLN A CA 1
ATOM 1312 C C . GLN A 1 167 ? -24.075 -0.682 27.876 1.00 12.57 195 GLN A C 1
ATOM 1313 O O . GLN A 1 167 ? -22.881 -0.718 28.166 1.00 11.63 195 GLN A O 1
ATOM 1319 N N . PRO A 1 168 ? -24.607 -1.629 27.091 1.00 10.19 196 PRO A N 1
ATOM 1320 C CA . PRO A 1 168 ? -23.757 -2.706 26.572 1.00 8.92 196 PRO A CA 1
ATOM 1321 C C . PRO A 1 168 ? -22.650 -2.169 25.664 1.00 8.32 196 PRO A C 1
ATOM 1322 O O . PRO A 1 168 ? -22.815 -1.178 24.958 1.00 8.42 196 PRO A O 1
ATOM 1326 N N . PHE A 1 169 ? -21.516 -2.852 25.678 1.00 7.62 197 PHE A N 1
ATOM 1327 C CA . PHE A 1 169 ? -20.335 -2.481 24.909 1.00 6.57 197 PHE A CA 1
ATOM 1328 C C . PHE A 1 169 ? -20.646 -2.292 23.419 1.00 6.67 197 PHE A C 1
ATOM 1329 O O . PHE A 1 169 ? -20.304 -1.277 22.803 1.00 6.93 197 PHE A O 1
ATOM 1337 N N . GLU A 1 170 ? -21.281 -3.306 22.816 1.00 6.80 198 GLU A N 1
ATOM 1338 C CA . GLU A 1 170 ? -21.548 -3.291 21.376 1.00 7.68 198 GLU A CA 1
ATOM 1339 C C . GLU A 1 170 ? -22.440 -2.130 20.982 1.00 7.75 198 GLU A C 1
ATOM 1340 O O . GLU A 1 170 ? -22.217 -1.493 19.950 1.00 8.05 198 GLU A O 1
ATOM 1346 N N . ARG A 1 171 ? -23.444 -1.849 21.827 1.00 7.52 199 ARG A N 1
ATOM 1347 C CA A ARG A 1 171 ? -24.345 -0.754 21.542 0.57 7.78 199 ARG A CA 1
ATOM 1348 C CA B ARG A 1 171 ? -24.372 -0.748 21.602 0.43 7.70 199 ARG A CA 1
ATOM 1349 C C . ARG A 1 171 ? -23.622 0.590 21.622 1.00 8.00 199 ARG A C 1
ATOM 1350 O O . ARG A 1 171 ? -23.797 1.447 20.746 1.00 7.85 199 ARG A O 1
ATOM 1365 N N . LEU A 1 172 ? -22.779 0.773 22.645 1.00 7.55 200 LEU A N 1
ATOM 1366 C CA . LEU A 1 172 ? -22.015 2.017 22.755 1.00 7.35 200 LEU A CA 1
ATOM 1367 C C . LEU A 1 172 ? -21.111 2.237 21.536 1.00 7.84 200 LEU A C 1
ATOM 1368 O O . LEU A 1 172 ? -20.960 3.364 21.028 1.00 8.21 200 LEU A O 1
ATOM 1373 N N . MET A 1 173 ? -20.483 1.166 21.076 1.00 7.52 201 MET A N 1
ATOM 1374 C CA A MET A 1 173 ? -19.607 1.270 19.902 0.45 7.36 201 MET A CA 1
ATOM 1375 C CA B MET A 1 173 ? -19.574 1.243 19.948 0.55 8.08 201 MET A CA 1
ATOM 1376 C C . MET A 1 173 ? -20.378 1.687 18.680 1.00 9.25 201 MET A C 1
ATOM 1377 O O . MET A 1 173 ? -19.958 2.604 17.951 1.00 9.38 201 MET A O 1
ATOM 1386 N N . GLU A 1 174 ? -21.523 1.039 18.426 1.00 8.17 202 GLU A N 1
ATOM 1387 C CA . GLU A 1 174 ? -22.303 1.368 17.235 1.00 9.24 202 GLU A CA 1
ATOM 1388 C C . GLU A 1 174 ? -22.985 2.686 17.281 1.00 11.61 202 GLU A C 1
ATOM 1389 O O . GLU A 1 174 ? -23.077 3.376 16.262 1.00 11.61 202 GLU A O 1
ATOM 1395 N N . GLN A 1 175 ? -23.579 3.009 18.422 1.00 9.58 203 GLN A N 1
ATOM 1396 C CA A GLN A 1 175 ? -24.411 4.190 18.541 0.44 10.06 203 GLN A CA 1
ATOM 1397 C CA B GLN A 1 175 ? -24.395 4.199 18.524 0.56 10.70 203 GLN A CA 1
ATOM 1398 C C . GLN A 1 175 ? -23.630 5.451 18.833 1.00 11.91 203 GLN A C 1
ATOM 1399 O O . GLN A 1 175 ? -24.103 6.536 18.468 1.00 12.53 203 GLN A O 1
ATOM 1410 N N . GLN A 1 176 ? -22.469 5.322 19.528 1.00 9.33 204 GLN A N 1
ATOM 1411 C CA . GLN A 1 176 ? -21.735 6.502 19.926 1.00 8.64 204 GLN A CA 1
ATOM 1412 C C . GLN A 1 176 ? -20.314 6.594 19.379 1.00 9.26 204 GLN A C 1
ATOM 1413 O O . GLN A 1 176 ? -19.953 7.632 18.827 1.00 8.29 204 GLN A O 1
ATOM 1419 N N . VAL A 1 177 ? -19.499 5.529 19.508 1.00 7.39 205 VAL A N 1
ATOM 1420 C CA . VAL A 1 177 ? -18.095 5.663 19.145 1.00 6.43 205 VAL A CA 1
ATOM 1421 C C . VAL A 1 177 ? -17.884 5.752 17.652 1.00 7.08 205 VAL A C 1
ATOM 1422 O O . VAL A 1 177 ? -17.232 6.699 17.171 1.00 7.26 205 VAL A O 1
ATOM 1426 N N . PHE A 1 178 ? -18.403 4.781 16.901 1.00 6.92 206 PHE A N 1
ATOM 1427 C CA . PHE A 1 178 ? -18.192 4.832 15.461 1.00 7.57 206 PHE A CA 1
ATOM 1428 C C . PHE A 1 178 ? -18.750 6.119 14.844 1.00 8.07 206 PHE A C 1
ATOM 1429 O O . PHE A 1 178 ? -18.032 6.757 14.054 1.00 7.86 206 PHE A O 1
ATOM 1437 N N . PRO A 1 179 ? -19.965 6.595 15.209 1.00 7.94 207 PRO A N 1
ATOM 1438 C CA . PRO A 1 179 ? -20.430 7.848 14.616 1.00 8.91 207 PRO A CA 1
ATOM 1439 C C . PRO A 1 179 ? -19.537 9.041 15.006 1.00 9.05 207 PRO A C 1
ATOM 1440 O O . PRO A 1 179 ? -19.274 9.902 14.159 1.00 9.28 207 PRO A O 1
ATOM 1444 N N . ALA A 1 180 ? -19.067 9.115 16.260 1.00 8.02 208 ALA A N 1
ATOM 1445 C CA . ALA A 1 180 ? -18.227 10.234 16.691 1.00 8.03 208 ALA A CA 1
ATOM 1446 C C . ALA A 1 180 ? -16.919 10.283 15.908 1.00 9.32 208 ALA A C 1
ATOM 1447 O O . ALA A 1 180 ? -16.360 11.375 15.695 1.00 9.97 208 ALA A O 1
ATOM 1449 N N . LEU A 1 181 ? -16.438 9.111 15.470 1.00 7.74 209 LEU A N 1
ATOM 1450 C CA . LEU A 1 181 ? -15.200 9.014 14.696 1.00 8.06 209 LEU A CA 1
ATOM 1451 C C . LEU A 1 181 ? -15.442 9.137 13.164 1.00 9.16 209 LEU A C 1
ATOM 1452 O O . LEU A 1 181 ? -14.464 9.114 12.392 1.00 9.29 209 LEU A O 1
ATOM 1457 N N . GLY A 1 182 ? -16.704 9.284 12.751 1.00 8.12 210 GLY A N 1
ATOM 1458 C CA . GLY A 1 182 ? -17.056 9.411 11.336 1.00 9.47 210 GLY A CA 1
ATOM 1459 C C . GLY A 1 182 ? -16.904 8.130 10.538 1.00 9.13 210 GLY A C 1
ATOM 1460 O O . GLY A 1 182 ? -16.604 8.152 9.336 1.00 10.02 210 GLY A O 1
ATOM 1461 N N . LEU A 1 183 ? -17.147 7.004 11.204 1.00 7.34 211 LEU A N 1
ATOM 1462 C CA . LEU A 1 183 ? -16.951 5.662 10.636 1.00 7.47 211 LEU A CA 1
ATOM 1463 C C . LEU A 1 183 ? -18.270 5.006 10.341 1.00 8.47 211 LEU A C 1
ATOM 1464 O O . LEU A 1 183 ? -18.966 4.554 11.262 1.00 10.18 211 LEU A O 1
ATOM 1469 N N . GLU A 1 184 ? -18.619 4.955 9.056 1.00 7.55 212 GLU A N 1
ATOM 1470 C CA . GLU A 1 184 ? -19.872 4.354 8.577 1.00 8.51 212 GLU A CA 1
ATOM 1471 C C . GLU A 1 184 ? -19.645 2.958 7.941 1.00 8.93 212 GLU A C 1
ATOM 1472 O O . GLU A 1 184 ? -20.634 2.295 7.580 1.00 11.03 212 GLU A O 1
ATOM 1478 N N . GLN A 1 185 ? -18.385 2.542 7.780 1.00 7.55 213 GLN A N 1
ATOM 1479 C CA . GLN A 1 185 ? -18.034 1.239 7.182 1.00 7.11 213 GLN A CA 1
ATOM 1480 C C . GLN A 1 185 ? -17.241 0.408 8.196 1.00 7.11 213 GLN A C 1
ATOM 1481 O O . GLN A 1 185 ? -16.310 -0.324 7.824 1.00 8.80 213 GLN A O 1
ATOM 1487 N N . THR A 1 186 ? -17.594 0.559 9.481 1.00 7.25 214 THR A N 1
ATOM 1488 C CA . THR A 1 186 ? -16.917 -0.116 10.596 1.00 7.03 214 THR A CA 1
ATOM 1489 C C . THR A 1 186 ? -17.974 -0.777 11.450 1.00 7.16 214 THR A C 1
ATOM 1490 O O . THR A 1 186 ? -18.943 -0.111 11.869 1.00 8.28 214 THR A O 1
ATOM 1494 N N . HIS A 1 187 ? -17.835 -2.076 11.670 1.00 6.22 215 HIS A N 1
ATOM 1495 C CA . HIS A 1 187 ? -18.904 -2.872 12.250 1.00 6.50 215 HIS A CA 1
ATOM 1496 C C . HIS A 1 187 ? -18.428 -3.880 13.245 1.00 6.43 215 HIS A C 1
ATOM 1497 O O . HIS A 1 187 ? -17.338 -4.435 13.100 1.00 7.69 215 HIS A O 1
ATOM 1504 N N . LEU A 1 188 ? -19.232 -4.144 14.263 1.00 6.67 216 LEU A N 1
ATOM 1505 C CA . LEU A 1 188 ? -19.060 -5.307 15.119 1.00 6.46 216 LEU A CA 1
ATOM 1506 C C . LEU A 1 188 ? -19.894 -6.469 14.538 1.00 7.73 216 LEU A C 1
ATOM 1507 O O . LEU A 1 188 ? -19.535 -7.638 14.682 1.00 9.52 216 LEU A O 1
ATOM 1512 N N . ASP A 1 189 ? -21.045 -6.133 13.950 1.00 8.10 217 ASP A N 1
ATOM 1513 C CA . ASP A 1 189 ? -21.992 -7.087 13.377 1.00 8.35 217 ASP A CA 1
ATOM 1514 C C . ASP A 1 189 ? -22.332 -6.550 11.991 1.00 8.39 217 ASP A C 1
ATOM 1515 O O . ASP A 1 189 ? -23.051 -5.554 11.870 1.00 8.37 217 ASP A O 1
ATOM 1520 N N . VAL A 1 190 ? -21.739 -7.142 10.948 1.00 8.30 218 VAL A N 1
ATOM 1521 C CA . VAL A 1 190 ? -21.884 -6.591 9.614 1.00 7.29 218 VAL A CA 1
ATOM 1522 C C . VAL A 1 190 ? -23.337 -6.631 9.159 1.00 8.09 218 VAL A C 1
ATOM 1523 O O . VAL A 1 190 ? -23.923 -7.726 9.117 1.00 7.92 218 VAL A O 1
ATOM 1527 N N . PRO A 1 191 ? -23.930 -5.497 8.748 1.00 8.09 219 PRO A N 1
ATOM 1528 C CA . PRO A 1 191 ? -25.312 -5.550 8.226 1.00 7.05 219 PRO A CA 1
ATOM 1529 C C . PRO A 1 191 ? -25.420 -6.447 7.003 1.00 7.99 219 PRO A C 1
ATOM 1530 O O . PRO A 1 191 ? -24.487 -6.532 6.177 1.00 8.10 219 PRO A O 1
ATOM 1534 N N . GLU A 1 192 ? -26.583 -7.074 6.835 1.00 8.18 220 GLU A N 1
ATOM 1535 C CA . GLU A 1 192 ? -26.845 -7.903 5.657 1.00 9.40 220 GLU A CA 1
ATOM 1536 C C . GLU A 1 192 ? -26.586 -7.108 4.370 1.00 11.11 220 GLU A C 1
ATOM 1537 O O . GLU A 1 192 ? -26.010 -7.652 3.420 1.00 11.01 220 GLU A O 1
ATOM 1543 N N . ALA A 1 193 ? -26.912 -5.814 4.359 1.00 10.52 221 ALA A N 1
ATOM 1544 C CA . ALA A 1 193 ? -26.756 -4.951 3.189 1.00 12.83 221 ALA A CA 1
ATOM 1545 C C . ALA A 1 193 ? -25.276 -4.688 2.852 1.00 16.51 221 ALA A C 1
ATOM 1546 O O . ALA A 1 193 ? -24.977 -4.294 1.727 1.00 18.03 221 ALA A O 1
ATOM 1548 N N . ALA A 1 194 ? -24.360 -4.900 3.816 1.00 12.40 222 ALA A N 1
ATOM 1549 C CA . ALA A 1 194 ? -22.922 -4.707 3.608 1.00 12.38 222 ALA A CA 1
ATOM 1550 C C . ALA A 1 194 ? -22.196 -6.021 3.403 1.00 13.04 222 ALA A C 1
ATOM 1551 O O . ALA A 1 194 ? -20.990 -5.980 3.128 1.00 10.64 222 ALA A O 1
ATOM 1553 N N . LEU A 1 195 ? -22.894 -7.171 3.454 1.00 11.11 223 LEU A N 1
ATOM 1554 C CA . LEU A 1 195 ? -22.208 -8.469 3.327 1.00 10.99 223 LEU A CA 1
ATOM 1555 C C . LEU A 1 195 ? -21.470 -8.662 2.036 1.00 11.87 223 LEU A C 1
ATOM 1556 O O . LEU A 1 195 ? -20.435 -9.341 2.027 1.00 10.85 223 LEU A O 1
ATOM 1561 N N . ALA A 1 196 ? -21.939 -8.056 0.962 1.00 10.58 224 ALA A N 1
ATOM 1562 C CA . ALA A 1 196 ? -21.235 -8.172 -0.319 1.00 11.82 224 ALA A CA 1
ATOM 1563 C C . ALA A 1 196 ? -19.799 -7.599 -0.256 1.00 10.71 224 ALA A C 1
ATOM 1564 O O . ALA A 1 196 ? -18.931 -8.002 -1.056 1.00 12.53 224 ALA A O 1
ATOM 1566 N N . GLN A 1 197 ? -19.527 -6.694 0.705 1.00 8.45 225 GLN A N 1
ATOM 1567 C CA . GLN A 1 197 ? -18.190 -6.131 0.865 1.00 7.84 225 GLN A CA 1
ATOM 1568 C C . GLN A 1 197 ? -17.311 -6.982 1.762 1.00 8.32 225 GLN A C 1
ATOM 1569 O O . GLN A 1 197 ? -16.104 -6.703 1.840 1.00 8.39 225 GLN A O 1
ATOM 1575 N N . TYR A 1 198 ? -17.866 -7.942 2.499 1.00 7.69 226 TYR A N 1
ATOM 1576 C CA . TYR A 1 198 ? -17.099 -8.699 3.496 1.00 7.03 226 TYR A CA 1
ATOM 1577 C C . TYR A 1 198 ? -16.227 -9.717 2.784 1.00 7.51 226 TYR A C 1
ATOM 1578 O O . TYR A 1 198 ? -16.727 -10.669 2.160 1.00 7.39 226 TYR A O 1
ATOM 1587 N N . ALA A 1 199 ? -14.900 -9.495 2.816 1.00 6.14 227 ALA A N 1
ATOM 1588 C CA . ALA A 1 199 ? -13.972 -10.442 2.212 1.00 6.21 227 ALA A CA 1
ATOM 1589 C C . ALA A 1 199 ? -14.090 -11.826 2.867 1.00 6.25 227 ALA A C 1
ATOM 1590 O O . ALA A 1 199 ? -14.519 -11.961 4.015 1.00 7.05 227 ALA A O 1
ATOM 1592 N N . GLN A 1 200 ? -13.705 -12.834 2.101 1.00 6.50 228 GLN A N 1
ATOM 1593 C CA . GLN A 1 200 ? -13.542 -14.177 2.646 1.00 6.56 228 GLN A CA 1
ATOM 1594 C C . GLN A 1 200 ? -12.164 -14.248 3.306 1.00 6.87 228 GLN A C 1
ATOM 1595 O O . GLN A 1 200 ? -11.231 -13.637 2.777 1.00 7.82 228 GLN A O 1
ATOM 1601 N N . GLY A 1 201 ? -12.055 -14.975 4.420 1.00 6.44 229 GLY A N 1
ATOM 1602 C CA . GLY A 1 201 ? -10.763 -15.242 5.054 1.00 6.76 229 GLY A CA 1
ATOM 1603 C C . GLY A 1 201 ? -10.279 -16.616 4.624 1.00 6.41 229 GLY A C 1
ATOM 1604 O O . GLY A 1 201 ? -11.095 -17.504 4.340 1.00 7.44 229 GLY A O 1
ATOM 1605 N N . TYR A 1 202 ? -8.971 -16.837 4.594 1.00 6.57 230 TYR A N 1
ATOM 1606 C CA . TYR A 1 202 ? -8.415 -18.084 4.096 1.00 7.53 230 TYR A CA 1
ATOM 1607 C C . TYR A 1 202 ? -7.415 -18.644 5.053 1.00 9.44 230 TYR A C 1
ATOM 1608 O O . TYR A 1 202 ? -6.498 -17.939 5.447 1.00 8.84 230 TYR A O 1
ATOM 1617 N N . GLY A 1 203 ? -7.557 -19.937 5.335 1.00 10.80 231 GLY A N 1
ATOM 1618 C CA . GLY A 1 203 ? -6.620 -20.748 6.112 1.00 11.87 231 GLY A CA 1
ATOM 1619 C C . GLY A 1 203 ? -5.956 -21.855 5.297 1.00 16.26 231 GLY A C 1
ATOM 1620 O O . GLY A 1 203 ? -5.750 -21.721 4.084 1.00 16.58 231 GLY A O 1
ATOM 1621 N N . LYS A 1 204 ? -5.687 -23.012 5.952 1.00 18.01 232 LYS A N 1
ATOM 1622 C CA . LYS A 1 204 ? -5.042 -24.201 5.358 1.00 19.86 232 LYS A CA 1
ATOM 1623 C C . LYS A 1 204 ? -5.887 -24.783 4.231 1.00 24.26 232 LYS A C 1
ATOM 1624 O O . LYS A 1 204 ? -7.102 -24.914 4.398 1.00 22.51 232 LYS A O 1
ATOM 1630 N N . ASP A 1 205 ? -5.259 -25.057 3.056 1.00 23.06 233 ASP A N 1
ATOM 1631 C CA . ASP A 1 205 ? -5.898 -25.548 1.821 1.00 24.29 233 ASP A CA 1
ATOM 1632 C C . ASP A 1 205 ? -7.043 -24.620 1.405 1.00 25.01 233 ASP A C 1
ATOM 1633 O O . ASP A 1 205 ? -8.072 -25.066 0.893 1.00 23.82 233 ASP A O 1
ATOM 1638 N N . ASP A 1 206 ? -6.857 -23.310 1.677 1.00 19.56 234 ASP A N 1
ATOM 1639 C CA . ASP A 1 206 ? -7.813 -22.239 1.454 1.00 18.60 234 ASP A CA 1
ATOM 1640 C C . ASP A 1 206 ? -9.135 -22.516 2.159 1.00 16.23 234 ASP A C 1
ATOM 1641 O O . ASP A 1 206 ? -10.187 -22.139 1.660 1.00 16.29 234 ASP A O 1
ATOM 1646 N N . ARG A 1 207 ? -9.088 -23.122 3.362 1.00 13.42 235 ARG A N 1
ATOM 1647 C CA . ARG A 1 207 ? -10.344 -23.279 4.107 1.00 12.63 235 ARG A CA 1
ATOM 1648 C C . ARG A 1 207 ? -10.937 -21.872 4.373 1.00 11.19 235 ARG A C 1
ATOM 1649 O O . ARG A 1 207 ? -10.192 -20.950 4.751 1.00 10.95 235 ARG A O 1
ATOM 1657 N N . PRO A 1 208 ? -12.250 -21.663 4.150 1.00 9.56 236 PRO A N 1
ATOM 1658 C CA . PRO A 1 208 ? -12.826 -20.321 4.355 1.00 8.99 236 PRO A CA 1
ATOM 1659 C C . PRO A 1 208 ? -13.053 -20.102 5.833 1.00 9.83 236 PRO A C 1
ATOM 1660 O O . PRO A 1 208 ? -13.562 -20.984 6.551 1.00 9.91 236 PRO A O 1
ATOM 1664 N N . LEU A 1 209 ? -12.648 -18.915 6.306 1.00 8.61 237 LEU A N 1
ATOM 1665 C CA . LEU A 1 209 ? -12.688 -18.588 7.719 1.00 8.50 237 LEU A CA 1
ATOM 1666 C C . LEU A 1 209 ? -13.131 -17.184 7.988 1.00 9.46 237 LEU A C 1
ATOM 1667 O O . LEU A 1 209 ? -12.368 -16.239 7.735 1.00 10.45 237 LEU A O 1
ATOM 1672 N N . ARG A 1 210 ? -14.340 -17.036 8.536 1.00 9.54 238 ARG A N 1
ATOM 1673 C CA . ARG A 1 210 ? -14.852 -15.776 9.061 1.00 9.45 238 ARG A CA 1
ATOM 1674 C C . ARG A 1 210 ? -15.036 -16.023 10.544 1.00 9.32 238 ARG A C 1
ATOM 1675 O O . ARG A 1 210 ? -15.478 -17.113 10.943 1.00 12.10 238 ARG A O 1
ATOM 1683 N N . VAL A 1 211 ? -14.692 -15.018 11.348 1.00 8.79 239 VAL A N 1
ATOM 1684 C CA . VAL A 1 211 ? -14.681 -15.170 12.804 1.00 9.04 239 VAL A CA 1
ATOM 1685 C C . VAL A 1 211 ? -16.061 -15.561 13.367 1.00 10.57 239 VAL A C 1
ATOM 1686 O O . VAL A 1 211 ? -17.083 -15.010 12.986 1.00 10.84 239 VAL A O 1
ATOM 1690 N N . GLY A 1 212 ? -16.047 -16.541 14.255 1.00 10.85 240 GLY A N 1
ATOM 1691 C CA . GLY A 1 212 ? -17.238 -17.037 14.927 1.00 12.26 240 GLY A CA 1
ATOM 1692 C C . GLY A 1 212 ? -17.395 -16.410 16.304 1.00 12.45 240 GLY A C 1
ATOM 1693 O O . GLY A 1 212 ? -16.480 -15.727 16.806 1.00 11.02 240 GLY A O 1
ATOM 1694 N N . PRO A 1 213 ? -18.544 -16.643 16.955 1.00 10.72 241 PRO A N 1
ATOM 1695 C CA . PRO A 1 213 ? -18.759 -16.056 18.276 1.00 9.99 241 PRO A CA 1
ATOM 1696 C C . PRO A 1 213 ? -17.843 -16.588 19.370 1.00 10.24 241 PRO A C 1
ATOM 1697 O O . PRO A 1 213 ? -17.483 -17.760 19.393 1.00 11.86 241 PRO A O 1
ATOM 1701 N N . GLY A 1 214 ? -17.452 -15.696 20.262 1.00 8.53 242 GLY A N 1
ATOM 1702 C CA . GLY A 1 214 ? -16.680 -16.065 21.437 1.00 7.83 242 GLY A CA 1
ATOM 1703 C C . GLY A 1 214 ? -16.911 -15.095 22.565 1.00 6.87 242 GLY A C 1
ATOM 1704 O O . GLY A 1 214 ? -17.374 -13.971 22.353 1.00 6.70 242 GLY A O 1
ATOM 1705 N N . PRO A 1 215 ? -16.576 -15.511 23.801 1.00 6.92 243 PRO A N 1
ATOM 1706 C CA . PRO A 1 215 ? -16.757 -14.606 24.948 1.00 5.95 243 PRO A CA 1
ATOM 1707 C C . PRO A 1 215 ? -15.930 -13.329 24.807 1.00 6.92 243 PRO A C 1
ATOM 1708 O O . PRO A 1 215 ? -14.733 -13.389 24.524 1.00 6.52 243 PRO A O 1
ATOM 1712 N N . LEU A 1 216 ? -16.579 -12.189 25.011 1.00 5.80 244 LEU A N 1
ATOM 1713 C CA . LEU A 1 216 ? -15.967 -10.850 24.876 1.00 6.36 244 LEU A CA 1
ATOM 1714 C C . LEU A 1 216 ? -15.222 -10.669 23.542 1.00 6.10 244 LEU A C 1
ATOM 1715 O O . LEU A 1 216 ? -14.214 -9.939 23.440 1.00 6.41 244 LEU A O 1
ATOM 1720 N N . ASP A 1 217 ? -15.762 -11.301 22.496 1.00 6.24 245 ASP A N 1
ATOM 1721 C CA . ASP A 1 217 ? -15.202 -11.130 21.163 1.00 6.05 245 ASP A CA 1
ATOM 1722 C C . ASP A 1 217 ? -15.228 -9.676 20.660 1.00 6.35 245 ASP A C 1
ATOM 1723 O O . ASP A 1 217 ? -14.245 -9.219 20.042 1.00 6.21 245 ASP A O 1
ATOM 1728 N N . ALA A 1 218 ? -16.300 -8.937 20.926 1.00 6.27 246 ALA A N 1
ATOM 1729 C CA . ALA A 1 218 ? -16.394 -7.576 20.435 1.00 6.31 246 ALA A CA 1
ATOM 1730 C C . ALA A 1 218 ? -15.254 -6.720 20.983 1.00 7.29 246 ALA A C 1
ATOM 1731 O O . ALA A 1 218 ? -14.598 -5.981 20.233 1.00 7.64 246 ALA A O 1
ATOM 1733 N N . GLU A 1 219 ? -15.019 -6.841 22.290 1.00 6.39 247 GLU A N 1
ATOM 1734 C CA . GLU A 1 219 ? -14.006 -6.050 22.992 1.00 5.96 247 GLU A CA 1
ATOM 1735 C C . GLU A 1 219 ? -12.588 -6.440 22.557 1.00 6.26 247 GLU A C 1
ATOM 1736 O O . GLU A 1 219 ? -11.691 -5.576 22.501 1.00 7.25 247 GLU A O 1
ATOM 1742 N N . GLY A 1 220 ? -12.368 -7.721 22.292 1.00 5.64 248 GLY A N 1
ATOM 1743 C CA . GLY A 1 220 ? -11.014 -8.173 22.003 1.00 5.69 248 GLY A CA 1
ATOM 1744 C C . GLY A 1 220 ? -10.601 -8.175 20.558 1.00 6.17 248 GLY A C 1
ATOM 1745 O O . GLY A 1 220 ? -9.434 -7.883 20.248 1.00 6.76 248 GLY A O 1
ATOM 1746 N N . TYR A 1 221 ? -11.516 -8.564 19.658 1.00 5.73 249 TYR A N 1
ATOM 1747 C CA . TYR A 1 221 ? -11.066 -8.826 18.292 1.00 5.93 249 TYR A CA 1
ATOM 1748 C C . TYR A 1 221 ? -12.179 -8.800 17.260 1.00 7.35 249 TYR A C 1
ATOM 1749 O O . TYR A 1 221 ? -11.979 -9.360 16.173 1.00 7.93 249 TYR A O 1
ATOM 1758 N N . GLY A 1 222 ? -13.293 -8.148 17.531 1.00 6.46 250 GLY A N 1
ATOM 1759 C CA . GLY A 1 222 ? -14.471 -8.306 16.692 1.00 7.15 250 GLY A CA 1
ATOM 1760 C C . GLY A 1 222 ? -14.753 -7.290 15.610 1.00 7.17 250 GLY A C 1
ATOM 1761 O O . GLY A 1 222 ? -15.798 -7.439 14.939 1.00 8.85 250 GLY A O 1
ATOM 1762 N N . VAL A 1 223 ? -13.938 -6.273 15.398 1.00 5.89 251 VAL A N 1
ATOM 1763 C CA . VAL A 1 223 ? -14.265 -5.269 14.389 1.00 5.37 251 VAL A CA 1
ATOM 1764 C C . VAL A 1 223 ? -13.979 -5.753 12.981 1.00 5.62 251 VAL A C 1
ATOM 1765 O O . VAL A 1 223 ? -12.924 -6.366 12.701 1.00 5.26 251 VAL A O 1
ATOM 1769 N N . LYS A 1 224 ? -14.900 -5.395 12.071 1.00 4.79 252 LYS A N 1
ATOM 1770 C CA . LYS A 1 224 ? -14.698 -5.549 10.615 1.00 5.05 252 LYS A CA 1
ATOM 1771 C C . LYS A 1 224 ? -14.746 -4.146 10.043 1.00 5.05 252 LYS A C 1
ATOM 1772 O O . LYS A 1 224 ? -15.637 -3.364 10.385 1.00 6.86 252 LYS A O 1
ATOM 1778 N N . THR A 1 225 ? -13.781 -3.782 9.208 1.00 5.38 253 THR A N 1
ATOM 1779 C CA . THR A 1 225 ? -13.767 -2.445 8.630 1.00 4.57 253 THR A CA 1
ATOM 1780 C C . THR A 1 225 ? -13.057 -2.471 7.304 1.00 4.78 253 THR A C 1
ATOM 1781 O O . THR A 1 225 ? -12.418 -3.457 6.928 1.00 5.14 253 THR A O 1
ATOM 1785 N N . SER A 1 226 ? -13.156 -1.367 6.591 1.00 5.27 254 SER A N 1
ATOM 1786 C CA . SER A 1 226 ? -12.470 -1.202 5.316 1.00 5.26 254 SER A CA 1
ATOM 1787 C C . SER A 1 226 ? -11.131 -0.482 5.509 1.00 5.39 254 SER A C 1
ATOM 1788 O O . SER A 1 226 ? -10.889 0.184 6.542 1.00 5.16 254 SER A O 1
ATOM 1791 N N . ALA A 1 227 ? -10.253 -0.550 4.499 1.00 4.73 255 ALA A N 1
ATOM 1792 C CA . ALA A 1 227 ? -8.992 0.184 4.606 1.00 5.96 255 ALA A CA 1
ATOM 1793 C C . ALA A 1 227 ? -9.275 1.685 4.667 1.00 6.03 255 ALA A C 1
ATOM 1794 O O . ALA A 1 227 ? -8.602 2.405 5.419 1.00 5.91 255 ALA A O 1
ATOM 1796 N N . ALA A 1 228 ? -10.265 2.173 3.934 1.00 5.84 256 ALA A N 1
ATOM 1797 C CA . ALA A 1 228 ? -10.582 3.599 3.950 1.00 6.50 256 ALA A CA 1
ATOM 1798 C C . ALA A 1 228 ? -11.100 4.034 5.325 1.00 5.38 256 ALA A C 1
ATOM 1799 O O . ALA A 1 228 ? -10.688 5.083 5.825 1.00 5.86 256 ALA A O 1
ATOM 1801 N N . ASP A 1 229 ? -11.996 3.239 5.943 1.00 5.83 257 ASP A N 1
ATOM 1802 C CA . ASP A 1 229 ? -12.431 3.624 7.279 1.00 5.18 257 ASP A CA 1
ATOM 1803 C C . ASP A 1 229 ? -11.329 3.499 8.304 1.00 5.38 257 ASP A C 1
ATOM 1804 O O . ASP A 1 229 ? -11.244 4.349 9.199 1.00 5.69 257 ASP A O 1
ATOM 1809 N N . LEU A 1 230 ? -10.515 2.458 8.236 1.00 4.91 258 LEU A N 1
ATOM 1810 C CA . LEU A 1 230 ? -9.446 2.345 9.221 1.00 4.89 258 LEU A CA 1
ATOM 1811 C C . LEU A 1 230 ? -8.430 3.480 9.076 1.00 4.91 258 LEU A C 1
ATOM 1812 O O . LEU A 1 230 ? -7.943 3.990 10.093 1.00 5.43 258 LEU A O 1
ATOM 1817 N N . LEU A 1 231 ? -8.227 3.960 7.853 1.00 5.19 259 LEU A N 1
ATOM 1818 C CA . LEU A 1 231 ? -7.353 5.128 7.674 1.00 4.78 259 LEU A CA 1
ATOM 1819 C C . LEU A 1 231 ? -8.021 6.388 8.270 1.00 5.94 259 LEU A C 1
ATOM 1820 O O . LEU A 1 231 ? -7.328 7.220 8.869 1.00 5.55 259 LEU A O 1
ATOM 1825 N N . ARG A 1 232 ? -9.366 6.502 8.180 1.00 5.21 260 ARG A N 1
ATOM 1826 C CA . ARG A 1 232 ? -10.050 7.610 8.848 1.00 5.23 260 ARG A CA 1
ATOM 1827 C C . ARG A 1 232 ? -9.786 7.561 10.355 1.00 4.91 260 ARG A C 1
ATOM 1828 O O . ARG A 1 232 ? -9.541 8.588 10.996 1.00 5.44 260 ARG A O 1
ATOM 1836 N N . PHE A 1 233 ? -9.781 6.358 10.942 1.00 4.81 261 PHE A N 1
ATOM 1837 C CA . PHE A 1 233 ? -9.478 6.189 12.364 1.00 5.03 261 PHE A CA 1
ATOM 1838 C C . PHE A 1 233 ? -8.021 6.581 12.654 1.00 4.92 261 PHE A C 1
ATOM 1839 O O . PHE A 1 233 ? -7.738 7.248 13.660 1.00 4.93 261 PHE A O 1
ATOM 1847 N N . VAL A 1 234 ? -7.089 6.180 11.784 1.00 4.92 262 VAL A N 1
ATOM 1848 C CA . VAL A 1 234 ? -5.694 6.612 11.952 1.00 5.05 262 VAL A CA 1
ATOM 1849 C C . VAL A 1 234 ? -5.585 8.139 11.890 1.00 5.12 262 VAL A C 1
ATOM 1850 O O . VAL A 1 234 ? -4.852 8.738 12.677 1.00 5.56 262 VAL A O 1
ATOM 1854 N N . ASP A 1 235 ? -6.274 8.771 10.938 1.00 5.34 263 ASP A N 1
ATOM 1855 C CA . ASP A 1 235 ? -6.230 10.230 10.827 1.00 5.94 263 ASP A CA 1
ATOM 1856 C C . ASP A 1 235 ? -6.828 10.916 12.053 1.00 5.88 263 ASP A C 1
ATOM 1857 O O . ASP A 1 235 ? -6.335 11.989 12.444 1.00 6.90 263 ASP A O 1
ATOM 1862 N N . ALA A 1 236 ? -7.852 10.312 12.669 1.00 5.80 264 ALA A N 1
ATOM 1863 C CA . ALA A 1 236 ? -8.378 10.840 13.928 1.00 6.29 264 ALA A CA 1
ATOM 1864 C C . ALA A 1 236 ? -7.307 10.743 15.023 1.00 6.00 264 ALA A C 1
ATOM 1865 O O . ALA A 1 236 ? -7.132 11.684 15.791 1.00 6.74 264 ALA A O 1
ATOM 1867 N N . ASN A 1 237 ? -6.566 9.621 15.060 1.00 4.95 265 ASN A N 1
ATOM 1868 C CA . ASN A 1 237 ? -5.461 9.487 16.014 1.00 5.28 265 ASN A CA 1
ATOM 1869 C C . ASN A 1 237 ? -4.322 10.461 15.743 1.00 5.67 265 ASN A C 1
ATOM 1870 O O . ASN A 1 237 ? -3.702 10.927 16.703 1.00 6.17 265 ASN A O 1
ATOM 1875 N N . LEU A 1 238 ? -4.042 10.792 14.483 1.00 5.18 266 LEU A N 1
ATOM 1876 C CA . LEU A 1 238 ? -2.997 11.767 14.140 1.00 5.59 266 LEU A CA 1
ATOM 1877 C C . LEU A 1 238 ? -3.413 13.186 14.507 1.00 6.37 266 LEU A C 1
ATOM 1878 O O . LEU A 1 238 ? -2.548 14.029 14.766 1.00 6.62 266 LEU A O 1
ATOM 1883 N N . HIS A 1 239 ? -4.732 13.467 14.470 1.00 5.49 267 HIS A N 1
ATOM 1884 C CA . HIS A 1 239 ? -5.254 14.812 14.736 1.00 6.54 267 HIS A CA 1
ATOM 1885 C C . HIS A 1 239 ? -6.486 14.772 15.635 1.00 6.37 267 HIS A C 1
ATOM 1886 O O . HIS A 1 239 ? -7.589 15.129 15.217 1.00 6.86 267 HIS A O 1
ATOM 1893 N N . PRO A 1 240 ? -6.338 14.401 16.902 1.00 6.79 268 PRO A N 1
ATOM 1894 C CA . PRO A 1 240 ? -7.526 14.324 17.775 1.00 7.26 268 PRO A CA 1
ATOM 1895 C C . PRO A 1 240 ? -8.214 15.660 17.941 1.00 8.22 268 PRO A C 1
ATOM 1896 O O . PRO A 1 240 ? -9.441 15.714 18.096 1.00 8.79 268 PRO A O 1
ATOM 1900 N N . GLU A 1 241 ? -7.440 16.753 17.822 1.00 7.76 269 GLU A N 1
ATOM 1901 C CA . GLU A 1 241 ? -7.960 18.127 17.951 1.00 9.20 269 GLU A CA 1
ATOM 1902 C C . GLU A 1 241 ? -9.032 18.480 16.931 1.00 12.06 269 GLU A C 1
ATOM 1903 O O . GLU A 1 241 ? -9.751 19.475 17.130 1.00 13.56 269 GLU A O 1
ATOM 1909 N N . ARG A 1 242 ? -9.152 17.722 15.840 1.00 9.62 270 ARG A N 1
ATOM 1910 C CA . ARG A 1 242 ? -10.178 17.983 14.839 1.00 10.48 270 ARG A CA 1
ATOM 1911 C C . ARG A 1 242 ? -11.547 17.447 15.247 1.00 13.34 270 ARG A C 1
ATOM 1912 O O . ARG A 1 242 ? -12.540 17.828 14.625 1.00 15.12 270 ARG A O 1
ATOM 1920 N N . LEU A 1 243 ? -11.609 16.601 16.270 1.00 9.44 271 LEU A N 1
ATOM 1921 C CA . LEU A 1 243 ? -12.884 16.051 16.722 1.00 10.11 271 LEU A CA 1
ATOM 1922 C C . LEU A 1 243 ? -13.472 16.916 17.790 1.00 11.31 271 LEU A C 1
ATOM 1923 O O . LEU A 1 243 ? -12.780 17.740 18.380 1.00 11.75 271 LEU A O 1
ATOM 1928 N N . ASP A 1 244 ? -14.767 16.696 18.085 1.00 10.27 272 ASP A N 1
ATOM 1929 C CA . ASP A 1 244 ? -15.410 17.368 19.209 1.00 10.30 272 ASP A CA 1
ATOM 1930 C C . ASP A 1 244 ? -14.641 17.009 20.495 1.00 10.35 272 ASP A C 1
ATOM 1931 O O . ASP A 1 244 ? -14.112 15.899 20.608 1.00 9.06 272 ASP A O 1
ATOM 1936 N N . ARG A 1 245 ? -14.490 17.953 21.423 1.00 10.55 273 ARG A N 1
ATOM 1937 C CA . ARG A 1 245 ? -13.550 17.887 22.552 1.00 10.53 273 ARG A CA 1
ATOM 1938 C C . ARG A 1 245 ? -13.586 16.595 23.371 1.00 10.10 273 ARG A C 1
ATOM 1939 O O . ARG A 1 245 ? -12.500 16.044 23.649 1.00 10.28 273 ARG A O 1
ATOM 1947 N N . PRO A 1 246 ? -14.753 16.041 23.764 1.00 9.45 274 PRO A N 1
ATOM 1948 C CA . PRO A 1 246 ? -14.723 14.812 24.558 1.00 8.44 274 PRO A CA 1
ATOM 1949 C C . PRO A 1 246 ? -14.107 13.654 23.777 1.00 8.91 274 PRO A C 1
ATOM 1950 O O . PRO A 1 246 ? -13.426 12.811 24.371 1.00 8.15 274 PRO A O 1
ATOM 1954 N N . TRP A 1 247 ? -14.305 13.616 22.462 1.00 6.63 275 TRP A N 1
ATOM 1955 C CA . TR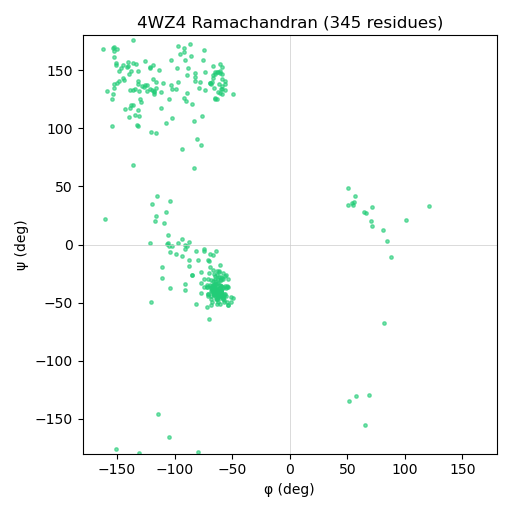P A 1 247 ? -13.725 12.559 21.626 1.00 7.12 275 TRP A CA 1
ATOM 1956 C C . TRP A 1 247 ? -12.241 12.793 21.364 1.00 6.93 275 TRP A C 1
ATOM 1957 O O . TRP A 1 247 ? -11.464 11.836 21.313 1.00 6.58 275 TRP A O 1
ATOM 1968 N N . ALA A 1 248 ? -11.810 14.060 21.266 1.00 6.83 276 ALA A N 1
ATOM 1969 C CA . ALA A 1 248 ? -10.382 14.383 21.201 1.00 6.95 276 ALA A CA 1
ATOM 1970 C C . ALA A 1 248 ? -9.686 13.824 22.455 1.00 7.13 276 ALA A C 1
ATOM 1971 O O . ALA A 1 248 ? -8.625 13.183 22.355 1.00 7.54 276 ALA A O 1
ATOM 1973 N N . GLN A 1 249 ? -10.270 14.054 23.639 1.00 6.68 277 GLN A N 1
ATOM 1974 C CA A GLN A 1 249 ? -9.664 13.571 24.871 0.29 6.71 277 GLN A CA 1
ATOM 1975 C CA B GLN A 1 249 ? -9.717 13.570 24.900 0.71 6.69 277 GLN A CA 1
ATOM 1976 C C . GLN A 1 249 ? -9.737 12.057 24.972 1.00 7.37 277 GLN A C 1
ATOM 1977 O O . GLN A 1 249 ? -8.803 11.445 25.516 1.00 7.83 277 GLN A O 1
ATOM 1988 N N . ALA A 1 250 ? -10.782 11.435 24.437 1.00 6.35 278 ALA A N 1
ATOM 1989 C CA . ALA A 1 250 ? -10.862 9.960 24.431 1.00 6.69 278 ALA A CA 1
ATOM 1990 C C . ALA A 1 250 ? -9.693 9.380 23.617 1.00 6.79 278 ALA A C 1
ATOM 1991 O O . ALA A 1 250 ? -9.049 8.411 24.072 1.00 7.30 278 ALA A O 1
ATOM 1993 N N . LEU A 1 251 ? -9.400 9.957 22.445 1.00 6.05 279 LEU A N 1
ATOM 1994 C CA . LEU A 1 251 ? -8.249 9.513 21.641 1.00 6.65 279 LEU A CA 1
ATOM 1995 C C . LEU A 1 251 ? -6.935 9.791 22.338 1.00 6.89 279 LEU A C 1
ATOM 1996 O O . LEU A 1 251 ? -6.025 8.939 22.344 1.00 6.36 279 LEU A O 1
ATOM 2001 N N . ASP A 1 252 ? -6.811 10.979 22.930 1.00 6.51 280 ASP A N 1
ATOM 2002 C CA A ASP A 1 252 ? -5.567 11.296 23.645 0.67 7.34 280 ASP A CA 1
ATOM 2003 C CA B ASP A 1 252 ? -5.583 11.305 23.637 0.33 6.49 280 ASP A CA 1
ATOM 2004 C C . ASP A 1 252 ? -5.259 10.307 24.760 1.00 7.72 280 ASP A C 1
ATOM 2005 O O . ASP A 1 252 ? -4.081 10.018 25.029 1.00 6.97 280 ASP A O 1
ATOM 2014 N N . ALA A 1 253 ? -6.290 9.764 25.399 1.00 6.99 281 ALA A N 1
ATOM 2015 C CA . ALA A 1 253 ? -6.098 8.785 26.477 1.00 6.51 281 ALA A CA 1
ATOM 2016 C C . ALA A 1 253 ? -5.421 7.515 25.980 1.00 6.80 281 ALA A C 1
ATOM 2017 O O . ALA A 1 253 ? -4.844 6.780 26.797 1.00 6.86 281 ALA A O 1
ATOM 2019 N N . THR A 1 254 ? -5.515 7.231 24.674 1.00 5.41 282 THR A N 1
ATOM 2020 C CA . THR A 1 254 ? -4.880 6.050 24.070 1.00 5.90 282 THR A CA 1
ATOM 2021 C C . THR A 1 254 ? -3.442 6.328 23.638 1.00 6.65 282 THR A C 1
ATOM 2022 O O . THR A 1 254 ? -2.798 5.459 23.016 1.00 7.35 282 THR A O 1
ATOM 2026 N N . HIS A 1 255 ? -2.963 7.537 23.890 1.00 5.41 283 HIS A N 1
ATOM 2027 C CA . HIS A 1 255 ? -1.596 7.963 23.518 1.00 6.01 283 HIS A CA 1
ATOM 2028 C C . HIS A 1 255 ? -0.759 8.263 24.762 1.00 6.90 283 HIS A C 1
ATOM 2029 O O . HIS A 1 255 ? 0.013 9.240 24.795 1.00 7.41 283 HIS A O 1
ATOM 2036 N N . ARG A 1 256 ? -0.902 7.419 25.756 1.00 5.94 284 ARG A N 1
ATOM 2037 C CA . ARG A 1 256 ? -0.210 7.553 27.050 1.00 6.08 284 ARG A CA 1
ATOM 2038 C C . ARG A 1 256 ? 0.450 6.221 27.368 1.00 7.03 284 ARG A C 1
ATOM 2039 O O . ARG A 1 256 ? -0.232 5.197 27.466 1.00 7.13 284 ARG A O 1
ATOM 2047 N N . GLY A 1 257 ? 1.755 6.222 27.576 1.00 6.55 285 GLY A N 1
ATOM 2048 C CA . GLY A 1 257 ? 2.507 4.989 27.849 1.00 6.98 285 GLY A CA 1
ATOM 2049 C C . GLY A 1 257 ? 2.705 4.789 29.343 1.00 6.87 285 GLY A C 1
ATOM 2050 O O . GLY A 1 257 ? 2.999 5.736 30.085 1.00 8.61 285 GLY A O 1
ATOM 2051 N N . TYR A 1 258 ? 2.569 3.531 29.800 1.00 6.18 286 TYR A N 1
ATOM 2052 C CA . TYR A 1 258 ? 2.628 3.208 31.223 1.00 7.27 286 TYR A CA 1
ATOM 2053 C C . TYR A 1 258 ? 3.848 2.431 31.631 1.00 7.04 286 TYR A C 1
ATOM 2054 O O . TYR A 1 258 ? 4.262 2.549 32.791 1.00 9.27 286 TYR A O 1
ATOM 2063 N N . TYR A 1 259 ? 4.415 1.644 30.766 1.00 7.01 287 TYR A N 1
ATOM 2064 C CA . TYR A 1 259 ? 5.587 0.836 31.088 1.00 6.59 287 TYR A CA 1
ATOM 2065 C C . TYR A 1 259 ? 6.235 0.416 29.791 1.00 7.19 287 TYR A C 1
ATOM 2066 O O . TYR A 1 259 ? 5.628 0.549 28.709 1.00 6.93 287 TYR A O 1
ATOM 2075 N N . LYS A 1 260 ? 7.454 -0.121 29.907 1.00 6.79 288 LYS A N 1
ATOM 2076 C CA A LYS A 1 260 ? 8.175 -0.656 28.773 0.43 6.90 288 LYS A CA 1
ATOM 2077 C CA B LYS A 1 260 ? 8.173 -0.658 28.762 0.57 7.01 288 LYS A CA 1
ATOM 2078 C C . LYS A 1 260 ? 8.449 -2.136 28.941 1.00 8.48 288 LYS A C 1
ATOM 2079 O O . LYS A 1 260 ? 8.679 -2.618 30.080 1.00 9.43 288 LYS A O 1
ATOM 2090 N N . VAL A 1 261 ? 8.453 -2.850 27.827 1.00 7.19 289 VAL A N 1
ATOM 2091 C CA . VAL A 1 261 ? 8.909 -4.235 27.721 1.00 7.48 289 VAL A CA 1
ATOM 2092 C C . VAL A 1 261 ? 9.853 -4.173 26.507 1.00 8.93 289 VAL A C 1
ATOM 2093 O O . VAL A 1 261 ? 9.401 -3.931 25.389 1.00 7.45 289 VAL A O 1
ATOM 2097 N N . GLY A 1 262 ? 11.161 -4.329 26.728 1.00 8.37 290 GLY A N 1
ATOM 2098 C CA . GLY A 1 262 ? 12.115 -4.206 25.630 1.00 9.11 290 GLY A CA 1
ATOM 2099 C C . GLY A 1 262 ? 11.990 -2.844 24.984 1.00 7.66 290 GLY A C 1
ATOM 2100 O O . GLY A 1 262 ? 12.007 -1.831 25.684 1.00 8.78 290 GLY A O 1
ATOM 2101 N N . ASP A 1 263 ? 11.874 -2.806 23.661 1.00 6.87 291 ASP A N 1
ATOM 2102 C CA . ASP A 1 263 ? 11.754 -1.560 22.906 1.00 6.29 291 ASP A CA 1
ATOM 2103 C C . ASP A 1 263 ? 10.347 -0.985 22.874 1.00 7.07 291 ASP A C 1
ATOM 2104 O O . ASP A 1 263 ? 10.152 0.113 22.357 1.00 6.67 291 ASP A O 1
ATOM 2109 N N . MET A 1 264 ? 9.366 -1.712 23.414 1.00 6.03 292 MET A N 1
ATOM 2110 C CA . MET A 1 264 ? 7.955 -1.332 23.311 1.00 5.75 292 MET A CA 1
ATOM 2111 C C . MET A 1 264 ? 7.444 -0.624 24.557 1.00 6.30 292 MET A C 1
ATOM 2112 O O . MET A 1 264 ? 7.674 -1.075 25.696 1.00 6.70 292 MET A O 1
ATOM 2117 N N . THR A 1 265 ? 6.730 0.487 24.366 1.00 5.57 293 THR A N 1
ATOM 2118 C CA . THR A 1 265 ? 6.023 1.197 25.448 1.00 6.04 293 THR A CA 1
ATOM 2119 C C . THR A 1 265 ? 4.533 0.887 25.290 1.00 6.24 293 THR A C 1
ATOM 2120 O O . THR A 1 265 ? 3.942 1.131 24.203 1.00 6.10 293 THR A O 1
ATOM 2124 N N . GLN A 1 266 ? 3.914 0.389 26.346 1.00 5.50 294 GLN A N 1
ATOM 2125 C CA . GLN A 1 266 ? 2.508 -0.011 26.295 1.00 5.81 294 GLN A CA 1
ATOM 2126 C C . GLN A 1 266 ? 1.574 1.136 26.663 1.00 5.58 294 GLN A C 1
ATOM 2127 O O . GLN A 1 266 ? 1.654 1.683 27.769 1.00 5.73 294 GLN A O 1
ATOM 2133 N N . GLY A 1 267 ? 0.658 1.446 25.743 1.00 5.92 295 GLY A N 1
ATOM 2134 C CA . GLY A 1 267 ? -0.450 2.370 25.999 1.00 5.85 295 GLY A CA 1
ATOM 2135 C C . GLY A 1 267 ? -1.737 1.590 26.158 1.00 6.13 295 GLY A C 1
ATOM 2136 O O . GLY A 1 267 ? -1.731 0.375 26.344 1.00 5.78 295 GLY A O 1
ATOM 2137 N N . LEU A 1 268 ? -2.864 2.310 26.101 1.00 5.85 296 LEU A N 1
ATOM 2138 C CA . LEU A 1 268 ? -4.179 1.662 26.075 1.00 5.11 296 LEU A CA 1
ATOM 2139 C C . LEU A 1 268 ? -4.433 1.282 24.614 1.00 5.54 296 LEU A C 1
ATOM 2140 O O . LEU A 1 268 ? -4.643 2.169 23.761 1.00 5.40 296 LEU A O 1
ATOM 2145 N N . GLY A 1 269 ? -4.338 -0.002 24.322 1.00 5.48 297 GLY A N 1
ATOM 2146 C CA . GLY A 1 269 ? -4.478 -0.502 22.956 1.00 5.51 297 GLY A CA 1
ATOM 2147 C C . GLY A 1 269 ? -3.189 -0.369 22.151 1.00 5.33 297 GLY A C 1
ATOM 2148 O O . GLY A 1 269 ? -2.566 -1.356 21.761 1.00 5.83 297 GLY A O 1
ATOM 2149 N N . TRP A 1 270 ? -2.796 0.850 21.873 1.00 5.12 298 TRP A N 1
ATOM 2150 C CA . TRP A 1 270 ? -1.577 1.111 21.097 1.00 5.31 298 TRP A CA 1
ATOM 2151 C C . TRP A 1 270 ? -0.304 0.690 21.820 1.00 4.91 298 TRP A C 1
ATOM 2152 O O . TRP A 1 270 ? -0.205 0.803 23.063 1.00 5.86 298 TRP A O 1
ATOM 2163 N N . GLU A 1 271 ? 0.652 0.230 21.028 1.00 4.39 299 GLU A N 1
ATOM 2164 C CA . GLU A 1 271 ? 2.012 -0.141 21.460 1.00 5.17 299 GLU A CA 1
ATOM 2165 C C . GLU A 1 271 ? 2.976 0.757 20.690 1.00 5.86 299 GLU A C 1
ATOM 2166 O O . GLU A 1 271 ? 2.819 0.924 19.459 1.00 5.86 299 GLU A O 1
ATOM 2172 N N . ALA A 1 272 ? 3.943 1.357 21.382 1.00 4.86 300 ALA A N 1
ATOM 2173 C CA . ALA A 1 272 ? 4.789 2.374 20.758 1.00 5.22 300 ALA A CA 1
ATOM 2174 C C . ALA A 1 272 ? 6.260 2.036 20.786 1.00 5.55 300 ALA A C 1
ATOM 2175 O O . ALA A 1 272 ? 6.767 1.373 21.716 1.00 5.63 300 ALA A O 1
ATOM 2177 N N . TYR A 1 273 ? 6.986 2.581 19.798 1.00 5.09 301 TYR A N 1
ATOM 2178 C CA . TYR A 1 273 ? 8.436 2.440 19.669 1.00 5.33 301 TYR A CA 1
ATOM 2179 C C . TYR A 1 273 ? 9.042 3.790 19.369 1.00 6.11 301 TYR A C 1
ATOM 2180 O O . TYR A 1 273 ? 8.413 4.629 18.725 1.00 6.70 301 TYR A O 1
ATOM 2189 N N . ASP A 1 274 ? 10.326 3.961 19.711 1.00 6.00 302 ASP A N 1
ATOM 2190 C CA . ASP A 1 274 ? 11.081 5.100 19.226 1.00 6.51 302 ASP A CA 1
ATOM 2191 C C . ASP A 1 274 ? 11.195 4.970 17.705 1.00 7.89 302 ASP A C 1
ATOM 2192 O O . ASP A 1 274 ? 11.186 3.846 17.154 1.00 8.90 302 ASP A O 1
ATOM 2197 N N . TRP A 1 275 ? 11.249 6.116 17.009 1.00 7.74 303 TRP A N 1
ATOM 2198 C CA . TRP A 1 275 ? 11.308 6.111 15.551 1.00 7.90 303 TRP A CA 1
ATOM 2199 C C . TRP A 1 275 ? 12.356 7.140 15.142 1.00 9.97 303 TRP A C 1
ATOM 2200 O O . TRP A 1 275 ? 12.262 8.301 15.568 1.00 10.88 303 TRP A O 1
ATOM 2211 N N . PRO A 1 276 ? 13.431 6.768 14.430 1.00 9.80 304 PRO A N 1
ATOM 2212 C CA . PRO A 1 276 ? 13.671 5.465 13.810 1.00 9.23 304 PRO A CA 1
ATOM 2213 C C . PRO A 1 276 ? 14.062 4.381 14.795 1.00 9.50 304 PRO A C 1
ATOM 2214 O O . PRO A 1 276 ? 14.562 4.628 15.897 1.00 9.60 304 PRO A O 1
ATOM 2218 N N . ILE A 1 277 ? 13.840 3.148 14.346 1.00 8.46 305 ILE A N 1
ATOM 2219 C CA . ILE A 1 277 ? 14.316 1.956 15.028 1.00 7.52 305 ILE A CA 1
ATOM 2220 C C . ILE A 1 277 ? 14.513 0.917 13.927 1.00 8.73 305 ILE A C 1
ATOM 2221 O O . ILE A 1 277 ? 13.886 1.030 12.878 1.00 8.61 305 ILE A O 1
ATOM 2226 N N . SER A 1 278 ? 15.359 -0.063 14.144 1.00 6.85 306 SER A N 1
ATOM 2227 C CA . SER A 1 278 ? 15.578 -1.064 13.089 1.00 6.69 306 SER A CA 1
ATOM 2228 C C . SER A 1 278 ? 14.326 -1.933 12.825 1.00 7.19 306 SER A C 1
ATOM 2229 O O . SER A 1 278 ? 13.493 -2.159 13.712 1.00 6.60 306 SER A O 1
ATOM 2232 N N . LEU A 1 279 ? 14.243 -2.450 11.600 1.00 6.91 307 LEU A N 1
ATOM 2233 C CA . LEU A 1 279 ? 13.185 -3.380 11.257 1.00 6.01 307 LEU A CA 1
ATOM 2234 C C . LEU A 1 279 ? 13.232 -4.599 12.161 1.00 6.95 307 LEU A C 1
ATOM 2235 O O . LEU A 1 279 ? 12.173 -5.026 12.643 1.00 6.83 307 LEU A O 1
ATOM 2240 N N . LYS A 1 280 ? 14.418 -5.156 12.434 1.00 6.45 308 LYS A N 1
ATOM 2241 C CA . LYS A 1 280 ? 14.472 -6.331 13.293 1.00 6.37 308 LYS A CA 1
ATOM 2242 C C . LYS A 1 280 ? 13.907 -6.051 14.668 1.00 7.22 308 LYS A C 1
ATOM 2243 O O . LYS A 1 280 ? 13.220 -6.916 15.226 1.00 6.88 308 LYS A O 1
ATOM 2249 N N . ARG A 1 281 ? 14.171 -4.878 15.257 1.00 6.69 309 ARG A N 1
ATOM 2250 C CA . ARG A 1 281 ? 13.611 -4.573 16.565 1.00 6.76 309 ARG A CA 1
ATOM 2251 C C . ARG A 1 281 ? 12.093 -4.390 16.523 1.00 6.72 309 ARG A C 1
ATOM 2252 O O . ARG A 1 281 ? 11.405 -4.792 17.471 1.00 7.14 309 ARG A O 1
ATOM 2260 N N . LEU A 1 282 ? 11.572 -3.772 15.454 1.00 6.50 310 LEU A N 1
ATOM 2261 C CA . LEU A 1 282 ? 10.120 -3.609 15.339 1.00 6.21 310 LEU A CA 1
ATOM 2262 C C . LEU A 1 282 ? 9.458 -4.988 15.160 1.00 6.66 310 LEU A C 1
ATOM 2263 O O . LEU A 1 282 ? 8.370 -5.253 15.721 1.00 6.62 310 LEU A O 1
ATOM 2268 N N . GLN A 1 283 ? 10.093 -5.871 14.390 1.00 6.43 311 GLN A N 1
ATOM 2269 C CA . GLN A 1 283 ? 9.568 -7.225 14.264 1.00 6.32 311 GLN A CA 1
ATOM 2270 C C . GLN A 1 283 ? 9.621 -7.960 15.609 1.00 7.27 311 GLN A C 1
ATOM 2271 O O . GLN A 1 283 ? 8.645 -8.635 15.968 1.00 7.18 311 GLN A O 1
ATOM 2277 N N . ALA A 1 284 ? 10.696 -7.785 16.389 1.00 7.14 312 ALA A N 1
ATOM 2278 C CA . ALA A 1 284 ? 10.806 -8.480 17.674 1.00 7.53 312 ALA A CA 1
ATOM 2279 C C . ALA A 1 284 ? 9.755 -7.996 18.673 1.00 8.19 312 ALA A C 1
ATOM 2280 O O . ALA A 1 284 ? 9.232 -8.801 19.451 1.00 8.70 312 ALA A O 1
ATOM 2282 N N . GLY A 1 285 ? 9.425 -6.707 18.628 1.00 6.77 313 GLY A N 1
ATOM 2283 C CA . GLY A 1 285 ? 8.373 -6.192 19.499 1.00 7.63 313 GLY A CA 1
ATOM 2284 C C . GLY A 1 285 ? 7.003 -6.762 19.161 1.00 6.81 313 GLY A C 1
ATOM 2285 O O . GLY A 1 285 ? 6.102 -6.787 20.032 1.00 7.68 313 GLY A O 1
ATOM 2286 N N . ASN A 1 286 ? 6.820 -7.182 17.908 1.00 6.90 314 ASN A N 1
ATOM 2287 C CA . ASN A 1 286 ? 5.577 -7.728 17.388 1.00 7.28 314 ASN A CA 1
ATOM 2288 C C . ASN A 1 286 ? 5.702 -9.240 17.176 1.00 8.23 314 ASN A C 1
ATOM 2289 O O . ASN A 1 286 ? 5.019 -9.792 16.321 1.00 10.23 314 ASN A O 1
ATOM 2294 N N . SER A 1 287 ? 6.555 -9.897 17.947 1.00 8.08 315 SER A N 1
ATOM 2295 C CA . SER A 1 287 ? 6.859 -11.308 17.750 1.00 9.18 315 SER A CA 1
ATOM 2296 C C . SER A 1 287 ? 5.975 -12.226 18.550 1.00 11.03 315 SER A C 1
ATOM 2297 O O . SER A 1 287 ? 5.263 -11.802 19.469 1.00 10.22 315 SER A O 1
ATOM 2300 N N . THR A 1 288 ? 6.067 -13.516 18.228 1.00 11.59 316 THR A N 1
ATOM 2301 C CA . THR A 1 288 ? 5.282 -14.557 18.870 1.00 11.13 316 THR A CA 1
ATOM 2302 C C . THR A 1 288 ? 5.581 -14.594 20.373 1.00 11.93 316 THR A C 1
ATOM 2303 O O . THR A 1 288 ? 4.587 -14.575 21.131 1.00 12.99 316 THR A O 1
ATOM 2307 N N . PRO A 1 289 ? 6.843 -14.514 20.871 1.00 11.81 317 PRO A N 1
ATOM 2308 C CA . PRO A 1 289 ? 7.049 -14.500 22.329 1.00 13.74 317 PRO A CA 1
ATOM 2309 C C . PRO A 1 289 ? 6.344 -13.331 23.007 1.00 13.81 317 PRO A C 1
ATOM 2310 O O . PRO A 1 289 ? 5.893 -13.471 24.151 1.00 13.57 317 PRO A O 1
ATOM 2314 N N . MET A 1 290 ? 6.191 -12.184 22.307 1.00 11.85 318 MET A N 1
ATOM 2315 C CA . MET A 1 290 ? 5.477 -11.054 22.915 1.00 11.71 318 MET A CA 1
ATOM 2316 C C . MET A 1 290 ? 3.996 -11.342 23.086 1.00 13.56 318 MET A C 1
ATOM 2317 O O . MET A 1 290 ? 3.362 -10.791 24.012 1.00 12.51 318 MET A O 1
ATOM 2322 N N . ALA A 1 291 ? 3.413 -12.153 22.212 1.00 12.84 319 ALA A N 1
ATOM 2323 C CA . ALA A 1 291 ? 2.007 -12.478 22.311 1.00 13.49 319 ALA A CA 1
ATOM 2324 C C . ALA A 1 291 ? 1.794 -13.628 23.278 1.00 12.69 319 ALA A C 1
ATOM 2325 O O . ALA A 1 291 ? 0.708 -13.710 23.852 1.00 13.81 319 ALA A O 1
ATOM 2327 N N . LEU A 1 292 ? 2.806 -14.508 23.482 1.00 10.74 320 LEU A N 1
ATOM 2328 C CA . LEU A 1 292 ? 2.583 -15.736 24.225 1.00 10.28 320 LEU A CA 1
ATOM 2329 C C . LEU A 1 292 ? 3.238 -15.892 25.607 1.00 11.25 320 LEU A C 1
ATOM 2330 O O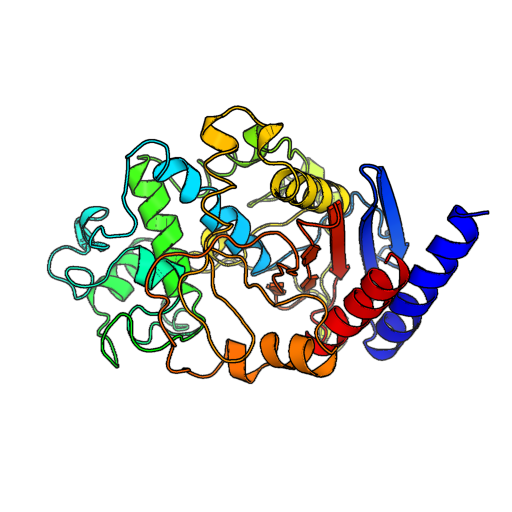 . LEU A 1 292 ? 2.797 -16.764 26.362 1.00 11.17 320 LEU A O 1
ATOM 2335 N N . GLN A 1 293 ? 4.261 -15.133 25.931 1.00 10.34 321 GLN A N 1
ATOM 2336 C CA . GLN A 1 293 ? 5.007 -15.299 27.173 1.00 10.16 321 GLN A CA 1
ATOM 2337 C C . GLN A 1 293 ? 4.853 -14.136 28.133 1.00 10.09 321 GLN A C 1
ATOM 2338 O O . GLN A 1 293 ? 4.745 -12.991 27.667 1.00 9.53 321 GLN A O 1
ATOM 2344 N N . PRO A 1 294 ? 4.929 -14.360 29.462 1.00 9.03 322 PRO A N 1
ATOM 2345 C CA . PRO A 1 294 ? 4.911 -13.218 30.375 1.00 8.70 322 PRO A CA 1
ATOM 2346 C C . PRO A 1 294 ? 6.247 -12.492 30.316 1.00 11.38 322 PRO A C 1
ATOM 2347 O O . PRO A 1 294 ? 7.315 -13.124 30.161 1.00 12.50 322 PRO A O 1
ATOM 2351 N N . HIS A 1 295 ? 6.210 -11.180 30.522 1.00 9.58 323 HIS A N 1
ATOM 2352 C CA . HIS A 1 295 ? 7.418 -10.382 30.550 1.00 9.39 323 HIS A CA 1
ATOM 2353 C C . HIS A 1 295 ? 7.326 -9.442 31.695 1.00 10.01 323 HIS A C 1
ATOM 2354 O O . HIS A 1 295 ? 6.305 -8.756 31.846 1.00 10.21 323 HIS A O 1
ATOM 2361 N N . ARG A 1 296 ? 8.398 -9.343 32.500 1.00 10.62 324 ARG A N 1
ATOM 2362 C CA . ARG A 1 296 ? 8.438 -8.379 33.579 1.00 10.72 324 ARG A CA 1
ATOM 2363 C C . ARG A 1 296 ? 8.447 -6.959 32.998 1.00 13.12 324 ARG A C 1
ATOM 2364 O O . ARG A 1 296 ? 9.132 -6.712 32.005 1.00 14.66 324 ARG A O 1
ATOM 2372 N N . ILE A 1 297 ? 7.641 -6.076 33.558 1.00 11.40 325 ILE A N 1
ATOM 2373 C CA . ILE A 1 297 ? 7.533 -4.725 33.023 1.00 10.45 325 ILE A CA 1
ATOM 2374 C C . ILE A 1 297 ? 8.532 -3.784 33.697 1.00 12.83 325 ILE A C 1
ATOM 2375 O O . ILE A 1 297 ? 8.994 -4.066 34.804 1.00 13.90 325 ILE A O 1
ATOM 2380 N N . ALA A 1 298 ? 8.849 -2.656 33.038 1.00 11.45 326 ALA A N 1
ATOM 2381 C CA . ALA A 1 298 ? 9.645 -1.564 33.601 1.00 11.95 326 ALA A CA 1
ATOM 2382 C C . ALA A 1 298 ? 8.690 -0.363 33.654 1.00 13.39 326 ALA A C 1
ATOM 2383 O O . ALA A 1 298 ? 8.440 0.283 32.611 1.00 11.50 326 ALA A O 1
ATOM 2385 N N . ARG A 1 299 ? 8.069 -0.131 34.820 1.00 13.08 327 ARG A N 1
ATOM 2386 C CA . ARG A 1 299 ? 7.048 0.891 34.971 1.00 13.45 327 ARG A CA 1
ATOM 2387 C C . ARG A 1 299 ? 7.624 2.285 34.874 1.00 15.97 327 ARG A C 1
ATOM 2388 O O . ARG A 1 299 ? 8.709 2.548 35.395 1.00 17.35 327 ARG A O 1
ATOM 2396 N N . LEU A 1 300 ? 6.918 3.168 34.188 1.00 14.74 328 LEU A N 1
ATOM 2397 C CA . LEU A 1 300 ? 7.359 4.552 34.073 1.00 14.48 328 LEU A CA 1
ATOM 2398 C C . LEU A 1 300 ? 6.945 5.346 35.324 1.00 22.52 328 LEU A C 1
ATOM 2399 O O . LEU A 1 300 ? 5.830 5.160 35.822 1.00 22.33 328 LEU A O 1
ATOM 2404 N N . PRO A 1 301 ? 7.814 6.259 35.824 1.00 23.32 329 PRO A N 1
ATOM 2405 C CA . PRO A 1 301 ? 7.458 7.046 37.025 1.00 23.98 329 PRO A CA 1
ATOM 2406 C C . PRO A 1 301 ? 6.177 7.872 36.897 1.00 25.97 329 PRO A C 1
ATOM 2407 O O . PRO A 1 301 ? 5.487 8.104 37.893 1.00 26.26 329 PRO A O 1
ATOM 2411 N N . ALA A 1 302 ? 5.854 8.302 35.660 1.00 20.42 330 ALA A N 1
ATOM 2412 C CA . ALA A 1 302 ? 4.643 9.045 35.343 1.00 18.91 330 ALA A CA 1
ATOM 2413 C C . ALA A 1 302 ? 4.238 8.616 33.932 1.00 19.37 330 ALA A C 1
ATOM 2414 O O . ALA A 1 302 ? 5.135 8.254 33.160 1.00 19.97 330 ALA A O 1
ATOM 2416 N N . PRO A 1 303 ? 2.935 8.650 33.558 1.00 16.54 331 PRO A N 1
ATOM 2417 C CA . PRO A 1 303 ? 2.569 8.263 32.180 1.00 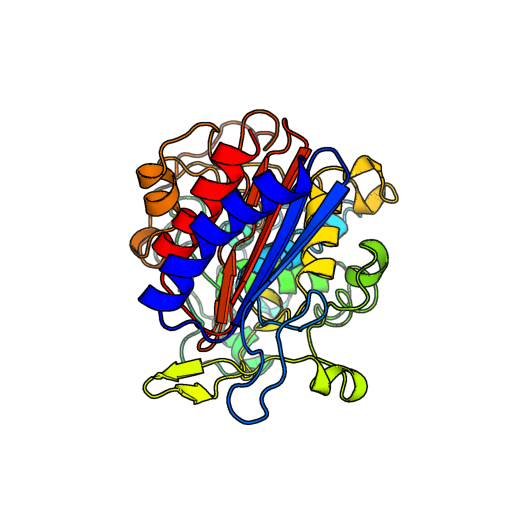14.53 331 PRO A CA 1
ATOM 2418 C C . PRO A 1 303 ? 3.231 9.183 31.157 1.00 16.46 331 PRO A C 1
ATOM 2419 O O . PRO A 1 303 ? 3.326 10.397 31.383 1.00 18.16 331 PRO A O 1
ATOM 2423 N N . GLN A 1 304 ? 3.731 8.606 30.073 1.00 12.68 332 GLN A N 1
ATOM 2424 C CA . GLN A 1 304 ? 4.464 9.302 29.034 1.00 11.98 332 GLN A CA 1
ATOM 2425 C C . GLN A 1 304 ? 3.616 9.561 27.790 1.00 11.04 332 GLN A C 1
ATOM 2426 O O . GLN A 1 304 ? 2.975 8.653 27.268 1.00 10.76 332 GLN A O 1
ATOM 2432 N N . ALA A 1 305 ? 3.678 10.782 27.266 1.00 10.69 333 ALA A N 1
ATOM 2433 C CA . ALA A 1 305 ? 2.986 11.083 26.014 1.00 10.51 333 ALA A CA 1
ATOM 2434 C C . ALA A 1 305 ? 3.580 10.269 24.820 1.00 11.30 333 ALA A C 1
ATOM 2435 O O . ALA A 1 305 ? 4.806 10.312 24.552 1.00 11.94 333 ALA A O 1
ATOM 2437 N N . LEU A 1 306 ? 2.720 9.535 24.099 1.00 9.62 334 LEU A N 1
ATOM 2438 C CA . LEU A 1 306 ? 3.164 8.721 22.941 1.00 9.34 334 LEU A CA 1
ATOM 2439 C C . LEU A 1 306 ? 2.996 9.572 21.696 1.00 9.85 334 LEU A C 1
ATOM 2440 O O . LEU A 1 306 ? 1.968 9.502 21.011 1.00 10.88 334 LEU A O 1
ATOM 2445 N N . GLU A 1 307 ? 3.974 10.421 21.444 1.00 8.96 335 GLU A N 1
ATOM 2446 C CA . GLU A 1 307 ? 3.921 11.395 20.353 1.00 8.91 335 GLU A CA 1
ATOM 2447 C C . GLU A 1 307 ? 5.319 11.700 19.853 1.00 9.15 335 GLU A C 1
ATOM 2448 O O . GLU A 1 307 ? 6.288 11.090 20.323 1.00 9.99 335 GLU A O 1
ATOM 2454 N N . GLY A 1 308 ? 5.442 12.629 18.915 1.00 7.38 336 GLY A N 1
ATOM 2455 C CA . GLY A 1 308 ? 6.758 13.017 18.416 1.00 7.53 336 GLY A CA 1
ATOM 2456 C C . GLY A 1 308 ? 7.439 11.919 17.608 1.00 6.72 336 GLY A C 1
ATOM 2457 O O . GLY A 1 308 ? 6.846 11.360 16.672 1.00 7.03 336 GLY A O 1
ATOM 2458 N N . GLN A 1 309 ? 8.701 11.613 17.959 1.00 7.26 337 GLN A N 1
ATOM 2459 C CA . GLN A 1 309 ? 9.570 10.655 17.255 1.00 7.02 337 GLN A CA 1
ATOM 2460 C C . GLN A 1 309 ? 9.276 9.238 17.706 1.00 7.10 337 GLN A C 1
ATOM 2461 O O . GLN A 1 309 ? 10.116 8.549 18.322 1.00 6.81 337 GLN A O 1
ATOM 2467 N N . ARG A 1 310 ? 8.059 8.793 17.384 1.00 6.67 338 ARG A N 1
ATOM 2468 C CA . ARG A 1 310 ? 7.593 7.484 17.771 1.00 5.80 338 ARG A CA 1
ATOM 2469 C C . ARG A 1 310 ? 6.722 6.909 16.711 1.00 6.22 338 ARG A C 1
ATOM 2470 O O . ARG A 1 310 ? 6.085 7.654 15.928 1.00 7.29 338 ARG A O 1
ATOM 2478 N N . LEU A 1 311 ? 6.687 5.583 16.691 1.00 6.11 339 LEU A N 1
ATOM 2479 C CA A LEU A 1 311 ? 5.773 4.837 15.858 0.42 5.83 339 LEU A CA 1
ATOM 2480 C CA B LEU A 1 311 ? 5.789 4.793 15.862 0.58 6.23 339 LEU A CA 1
ATOM 2481 C C . LEU A 1 311 ? 4.789 4.140 16.807 1.00 5.70 339 LEU A C 1
ATOM 2482 O O . LEU A 1 311 ? 5.214 3.415 17.738 1.00 5.87 339 LEU A O 1
ATOM 2491 N N . LEU A 1 312 ? 3.483 4.383 16.611 1.00 4.91 340 LEU A N 1
ATOM 2492 C CA . LEU A 1 312 ? 2.424 3.690 17.384 1.00 5.13 340 LEU A CA 1
ATOM 2493 C C . LEU A 1 312 ? 1.855 2.631 16.438 1.00 4.40 340 LEU A C 1
ATOM 2494 O O . LEU A 1 312 ? 1.639 2.909 15.254 1.00 5.43 340 LEU A O 1
ATOM 2499 N N . ASN A 1 313 ? 1.623 1.435 16.939 1.00 4.48 341 ASN A N 1
ATOM 2500 C CA . ASN A 1 313 ? 1.161 0.371 16.056 1.00 4.42 341 ASN A CA 1
ATOM 2501 C C . ASN A 1 313 ? 0.288 -0.616 16.780 1.00 4.68 341 ASN A C 1
ATOM 2502 O O . ASN A 1 313 ? 0.233 -0.660 18.020 1.00 4.33 341 ASN A O 1
ATOM 2507 N N . LYS A 1 314 ? -0.363 -1.468 15.987 1.00 4.15 342 LYS A N 1
ATOM 2508 C CA . LYS A 1 314 ? -1.059 -2.634 16.527 1.00 4.75 342 LYS A CA 1
ATOM 2509 C C . LYS A 1 314 ? -1.224 -3.658 15.419 1.00 4.76 342 LYS A C 1
ATOM 2510 O O . LYS A 1 314 ? -1.685 -3.338 14.308 1.00 4.52 342 LYS A O 1
ATOM 2516 N N . THR A 1 315 ? -0.868 -4.901 15.744 1.00 4.80 343 THR A N 1
ATOM 2517 C CA . THR A 1 315 ? -1.188 -6.047 14.908 1.00 4.88 343 THR A CA 1
ATOM 2518 C C . THR A 1 315 ? -2.563 -6.605 15.301 1.00 5.10 343 THR A C 1
ATOM 2519 O O . THR A 1 315 ? -3.001 -6.519 16.466 1.00 5.33 343 THR A O 1
ATOM 2523 N N . GLY A 1 316 ? -3.245 -7.215 14.350 1.00 4.77 344 GLY A N 1
ATOM 2524 C CA . GLY A 1 316 ? -4.477 -7.929 14.662 1.00 5.24 344 GLY A CA 1
ATOM 2525 C C . GLY A 1 316 ? -4.690 -9.076 13.710 1.00 5.29 344 GLY A C 1
ATOM 2526 O O . GLY A 1 316 ? -4.424 -8.977 12.513 1.00 5.22 344 GLY A O 1
ATOM 2527 N N . SER A 1 317 ? -5.145 -10.189 14.265 1.00 5.07 345 SER A N 1
ATOM 2528 C CA . SER A 1 317 ? -5.359 -11.402 13.486 1.00 5.90 345 SER A CA 1
ATOM 2529 C C . SER A 1 317 ? -6.595 -12.124 13.930 1.00 6.27 345 SER A C 1
ATOM 2530 O O . SER A 1 317 ? -6.958 -12.110 15.120 1.00 7.00 345 SER A O 1
ATOM 2533 N N . THR A 1 318 ? -7.185 -12.853 13.003 1.00 5.54 346 THR A N 1
ATOM 2534 C CA . THR A 1 318 ? -8.210 -13.860 13.279 1.00 5.80 346 THR A CA 1
ATOM 2535 C C . THR A 1 318 ? -7.767 -15.105 12.517 1.00 8.51 346 THR A C 1
ATOM 2536 O O . THR A 1 318 ? -6.735 -15.075 11.825 1.00 8.13 346 THR A O 1
ATOM 2540 N N . ASN A 1 319 ? -8.554 -16.208 12.582 1.00 7.66 347 ASN A N 1
ATOM 2541 C CA . ASN A 1 319 ? -8.103 -17.398 11.854 1.00 8.17 347 ASN A CA 1
ATOM 2542 C C . ASN A 1 319 ? -7.858 -17.140 10.366 1.00 8.14 347 ASN A C 1
ATOM 2543 O O . ASN A 1 319 ? -6.964 -17.757 9.784 1.00 8.46 347 ASN A O 1
ATOM 2548 N N . GLY A 1 320 ? -8.681 -16.282 9.766 1.00 7.00 348 GLY A N 1
ATOM 2549 C CA . GLY A 1 320 ? -8.617 -16.029 8.333 1.00 6.35 348 GLY A CA 1
ATOM 2550 C C . GLY A 1 320 ? -8.002 -14.720 7.876 1.00 5.78 348 GLY A C 1
ATOM 2551 O O . GLY A 1 320 ? -7.936 -14.482 6.678 1.00 6.60 348 GLY A O 1
ATOM 2552 N N . PHE A 1 321 ? -7.572 -13.844 8.794 1.00 5.53 349 PHE A N 1
ATOM 2553 C CA . PHE A 1 321 ? -7.203 -12.468 8.440 1.00 5.29 349 PHE A CA 1
ATOM 2554 C C . PHE A 1 321 ? -5.987 -11.977 9.188 1.00 5.59 349 PHE A C 1
ATOM 2555 O O . PHE A 1 321 ? -5.727 -12.441 10.311 1.00 5.29 349 PHE A O 1
ATOM 2563 N N . GLY A 1 322 ? -5.271 -11.021 8.592 1.00 4.93 350 GLY A N 1
ATOM 2564 C CA . GLY A 1 322 ? -4.061 -10.461 9.173 1.00 5.16 350 GLY A CA 1
ATOM 2565 C C . GLY A 1 322 ? -4.011 -8.986 8.855 1.00 5.12 350 GLY A C 1
ATOM 2566 O O . GLY A 1 322 ? -3.912 -8.606 7.682 1.00 4.93 350 GLY A O 1
ATOM 2567 N N . ALA A 1 323 ? -4.056 -8.166 9.887 1.00 4.54 351 ALA A N 1
ATOM 2568 C CA . ALA A 1 323 ? -4.071 -6.699 9.844 1.00 5.17 351 ALA A CA 1
ATOM 2569 C C . ALA A 1 323 ? -2.866 -6.081 10.551 1.00 4.93 351 ALA A C 1
ATOM 2570 O O . ALA A 1 323 ? -2.335 -6.654 11.514 1.00 4.27 351 ALA A O 1
ATOM 2572 N N . TYR A 1 324 ? -2.517 -4.875 10.124 1.00 4.53 352 TYR A N 1
ATOM 2573 C CA . TYR A 1 324 ? -1.506 -4.110 10.808 1.00 4.65 352 TYR A CA 1
ATOM 2574 C C . TYR A 1 324 ? -1.769 -2.639 10.578 1.00 4.98 352 TYR A C 1
ATOM 2575 O O . TYR A 1 324 ? -2.111 -2.222 9.447 1.00 5.30 352 TYR A O 1
ATOM 2584 N N . VAL A 1 325 ? -1.608 -1.841 11.638 1.00 4.28 353 VAL A N 1
ATOM 2585 C CA A VAL A 1 325 ? -1.799 -0.381 11.555 0.77 4.05 353 VAL A CA 1
ATOM 2586 C CA B VAL A 1 325 ? -1.763 -0.396 11.534 0.23 4.35 353 VAL A CA 1
ATOM 2587 C C . VAL A 1 325 ? -0.605 0.255 12.246 1.00 4.99 353 VAL A C 1
ATOM 2588 O O . VAL A 1 325 ? -0.194 -0.211 13.323 1.00 5.07 353 VAL A O 1
ATOM 2595 N N . ALA A 1 326 ? -0.078 1.328 11.655 1.00 5.39 354 ALA A N 1
ATOM 2596 C CA . ALA A 1 326 ? 1.010 2.070 12.299 1.00 5.79 354 ALA A CA 1
ATOM 2597 C C . ALA A 1 326 ? 0.915 3.529 11.920 1.00 5.69 354 ALA A C 1
ATOM 2598 O O . ALA A 1 326 ? 0.481 3.869 10.799 1.00 7.58 354 ALA A O 1
ATOM 2600 N N . PHE A 1 327 ? 1.354 4.417 12.815 1.00 5.09 355 PHE A N 1
ATOM 2601 C CA . PHE A 1 327 ? 1.381 5.842 12.514 1.00 5.22 355 PHE A CA 1
ATOM 2602 C C . PHE A 1 327 ? 2.493 6.519 13.282 1.00 4.84 355 PHE A C 1
ATOM 2603 O O . PHE A 1 327 ? 2.896 6.056 14.367 1.00 5.50 355 PHE A O 1
ATOM 2611 N N . VAL A 1 328 ? 2.954 7.635 12.737 1.00 5.08 356 VAL A N 1
ATOM 2612 C CA . VAL A 1 328 ? 4.068 8.415 13.303 1.00 5.64 356 VAL A CA 1
ATOM 2613 C C . VAL A 1 328 ? 3.546 9.810 13.609 1.00 5.65 356 VAL A C 1
ATOM 2614 O O . VAL A 1 328 ? 3.421 10.647 12.701 1.00 6.12 356 VAL A O 1
ATOM 2618 N N . PRO A 1 329 ? 3.167 10.054 14.869 1.00 6.18 357 PRO A N 1
ATOM 2619 C CA . PRO A 1 329 ? 2.552 11.344 15.225 1.00 6.69 357 PRO A CA 1
ATOM 2620 C C . PRO A 1 329 ? 3.325 12.570 14.760 1.00 7.89 357 PRO A C 1
ATOM 2621 O O . PRO A 1 329 ? 2.734 13.490 14.165 1.00 8.49 357 PRO A O 1
ATOM 2625 N N . GLY A 1 330 ? 4.636 12.564 14.962 1.00 6.45 358 GLY A N 1
ATOM 2626 C CA . GLY A 1 330 ? 5.464 13.717 14.634 1.00 7.53 358 GLY A CA 1
ATOM 2627 C C . GLY A 1 330 ? 5.743 13.949 13.173 1.00 7.64 358 GLY A C 1
ATOM 2628 O O . GLY A 1 330 ? 6.470 14.894 12.836 1.00 7.60 358 GLY A O 1
ATOM 2629 N N . ARG A 1 331 ? 5.279 13.033 12.296 1.00 6.32 359 ARG A N 1
ATOM 2630 C CA . ARG A 1 331 ? 5.480 13.160 10.859 1.00 6.87 359 ARG A CA 1
ATOM 2631 C C . ARG A 1 331 ? 4.162 13.186 10.103 1.00 7.32 359 ARG A C 1
ATOM 2632 O O . ARG A 1 331 ? 4.191 13.261 8.864 1.00 7.35 359 ARG A O 1
ATOM 2640 N N . ASP A 1 332 ? 3.019 13.117 10.793 1.00 7.28 360 ASP A N 1
ATOM 2641 C CA . ASP A 1 332 ? 1.718 13.159 10.097 1.00 7.84 360 ASP A CA 1
ATOM 2642 C C . ASP A 1 332 ? 1.627 12.034 9.061 1.00 7.88 360 ASP A C 1
ATOM 2643 O O . ASP A 1 332 ? 1.186 12.265 7.937 1.00 8.41 360 ASP A O 1
ATOM 2648 N N . LEU A 1 333 ? 2.099 10.829 9.426 1.00 7.17 361 LEU A N 1
ATOM 2649 C CA . LEU A 1 333 ? 2.131 9.669 8.539 1.00 7.05 361 LEU A CA 1
ATOM 2650 C C . LEU A 1 333 ? 1.328 8.557 9.161 1.00 5.93 361 LEU A C 1
ATOM 2651 O O . LEU A 1 333 ? 1.527 8.222 10.344 1.00 6.45 361 LEU A O 1
ATOM 2656 N N . GLY A 1 334 ? 0.478 7.933 8.360 1.00 5.54 362 GLY A N 1
ATOM 2657 C CA . GLY A 1 334 ? -0.353 6.819 8.800 1.00 7.12 362 GLY A CA 1
ATOM 2658 C C . GLY A 1 334 ? -0.402 5.713 7.773 1.00 5.94 362 GLY A C 1
ATOM 2659 O O . GLY A 1 334 ? -0.384 5.994 6.564 1.00 5.22 362 GLY A O 1
ATOM 2660 N N . LEU A 1 335 ? -0.551 4.464 8.226 1.00 5.41 363 LEU A N 1
ATOM 2661 C CA . LEU A 1 335 ? -0.613 3.349 7.324 1.00 5.38 363 LEU A CA 1
ATOM 2662 C C . LEU A 1 335 ? -1.505 2.238 7.862 1.00 5.16 363 LEU A C 1
ATOM 2663 O O . LEU A 1 335 ? -1.468 1.912 9.067 1.00 5.37 363 LEU A O 1
ATOM 2668 N N . VAL A 1 336 ? -2.249 1.639 6.948 1.00 4.21 364 VAL A N 1
ATOM 2669 C CA . VAL A 1 336 ? -3.088 0.481 7.197 1.00 4.66 364 VAL A CA 1
ATOM 2670 C C . VAL A 1 336 ? -2.776 -0.580 6.173 1.00 4.48 364 VAL A C 1
ATOM 2671 O O . VAL A 1 336 ? -2.699 -0.268 4.984 1.00 5.13 364 VAL A O 1
ATOM 2675 N N . ILE A 1 337 ? -2.660 -1.843 6.628 1.00 4.04 365 ILE A N 1
ATOM 2676 C CA . ILE A 1 337 ? -2.429 -2.981 5.736 1.00 4.40 365 ILE A CA 1
ATOM 2677 C C . ILE A 1 337 ? -3.381 -4.075 6.172 1.00 4.44 365 ILE A C 1
ATOM 2678 O O . ILE A 1 337 ? -3.206 -4.643 7.261 1.00 4.73 365 ILE A O 1
ATOM 2683 N N . LEU A 1 338 ? -4.384 -4.382 5.335 1.00 4.72 366 LEU A N 1
ATOM 2684 C CA . LEU A 1 338 ? -5.395 -5.406 5.686 1.00 4.32 366 LEU A CA 1
ATOM 2685 C C . LEU A 1 338 ? -5.319 -6.527 4.702 1.00 4.41 366 LEU A C 1
ATOM 2686 O O . LEU A 1 338 ? -5.338 -6.291 3.486 1.00 5.06 366 LEU A O 1
ATOM 2691 N N . ALA A 1 339 ? -5.295 -7.772 5.197 1.00 4.44 367 ALA A N 1
ATOM 2692 C CA . ALA A 1 339 ? -5.211 -8.951 4.320 1.00 4.96 367 ALA A CA 1
ATOM 2693 C C . ALA A 1 339 ? -6.181 -10.025 4.773 1.00 5.38 367 ALA A C 1
ATOM 2694 O O . ALA A 1 339 ? -6.520 -10.130 5.973 1.00 4.87 367 ALA A O 1
ATOM 2696 N N . ASN A 1 340 ? -6.556 -10.892 3.817 1.00 4.52 368 ASN A N 1
ATOM 2697 C CA . ASN A 1 340 ? -7.469 -11.999 4.066 1.00 4.88 368 ASN A CA 1
ATOM 2698 C C . ASN A 1 340 ? -6.743 -13.348 4.161 1.00 5.49 368 ASN A C 1
ATOM 2699 O O . ASN A 1 340 ? -7.261 -14.390 3.734 1.00 6.37 368 ASN A O 1
ATOM 2704 N N . ARG A 1 341 ? -5.557 -13.321 4.760 1.00 5.88 369 ARG A N 1
ATOM 2705 C CA . ARG A 1 341 ? -4.886 -14.484 5.277 1.00 7.25 369 ARG A CA 1
ATOM 2706 C C . ARG A 1 341 ? -4.159 -14.044 6.550 1.00 7.32 369 ARG A C 1
ATOM 2707 O O . ARG A 1 341 ? -3.637 -12.923 6.617 1.00 7.05 369 ARG A O 1
ATOM 2715 N N . ASN A 1 342 ? -4.146 -14.898 7.579 1.00 6.98 370 ASN A N 1
ATOM 2716 C CA . ASN A 1 342 ? -3.376 -14.647 8.774 1.00 7.17 370 ASN A CA 1
ATOM 2717 C C . ASN A 1 342 ? -1.925 -15.041 8.465 1.00 7.55 370 ASN A C 1
ATOM 2718 O O . ASN A 1 342 ? -1.523 -16.210 8.631 1.00 10.49 370 ASN A O 1
ATOM 2723 N N . TYR A 1 343 ? -1.158 -14.080 7.982 1.00 6.72 371 TYR A N 1
ATOM 2724 C CA . TYR A 1 343 ? 0.241 -14.275 7.618 1.00 7.25 371 TYR A CA 1
ATOM 2725 C C . TYR A 1 343 ? 1.121 -13.667 8.728 1.00 7.25 371 TYR A C 1
ATOM 2726 O O . TYR A 1 343 ? 0.656 -12.833 9.527 1.00 6.57 371 TYR A O 1
ATOM 2735 N N . PRO A 1 344 ? 2.401 -14.097 8.835 1.00 6.89 372 PRO A N 1
ATOM 2736 C CA . PRO A 1 344 ? 3.182 -13.714 10.018 1.00 7.52 372 PRO A CA 1
ATOM 2737 C C . PRO A 1 344 ? 3.301 -12.229 10.287 1.00 7.05 372 PRO A C 1
ATOM 2738 O O . PRO A 1 344 ? 3.511 -11.436 9.358 1.00 6.40 372 PRO A O 1
ATOM 2742 N N . ASN A 1 345 ? 3.226 -11.853 11.564 1.00 6.80 373 ASN A N 1
ATOM 2743 C CA . ASN A 1 345 ? 3.395 -10.428 11.911 1.00 6.73 373 ASN A CA 1
ATOM 2744 C C . ASN A 1 345 ? 4.691 -9.871 11.367 1.00 6.63 373 ASN A C 1
ATOM 2745 O O . ASN A 1 345 ? 4.733 -8.724 10.948 1.00 6.76 373 ASN A O 1
ATOM 2750 N N . ALA A 1 346 ? 5.777 -10.661 11.356 1.00 6.98 374 ALA A N 1
ATOM 2751 C CA . ALA A 1 346 ? 7.069 -10.171 10.851 1.00 7.25 374 ALA A CA 1
ATOM 2752 C C . ALA A 1 346 ? 6.948 -9.699 9.418 1.00 7.11 374 ALA A C 1
ATOM 2753 O O . ALA A 1 346 ? 7.636 -8.770 9.013 1.00 7.03 374 ALA A O 1
ATOM 2755 N N . GLU A 1 347 ? 6.129 -10.395 8.624 1.00 6.50 375 GLU A N 1
ATOM 2756 C CA . GLU A 1 347 ? 5.917 -10.048 7.223 1.00 6.24 375 GLU A CA 1
ATOM 2757 C C . GLU A 1 347 ? 5.089 -8.779 7.069 1.00 6.04 375 GLU A C 1
ATOM 2758 O O . GLU A 1 347 ? 5.321 -7.979 6.151 1.00 6.27 375 GLU A O 1
ATOM 2764 N N . ARG A 1 348 ? 4.098 -8.588 7.957 1.00 5.75 376 ARG A N 1
ATOM 2765 C CA . ARG A 1 348 ? 3.290 -7.360 7.932 1.00 5.92 376 ARG A CA 1
ATOM 2766 C C . ARG A 1 348 ? 4.177 -6.163 8.203 1.00 5.48 376 ARG A C 1
ATOM 2767 O O . ARG A 1 348 ? 4.084 -5.127 7.556 1.00 5.34 376 ARG A O 1
ATOM 2775 N N . VAL A 1 349 ? 5.036 -6.317 9.213 1.00 5.62 377 VAL A N 1
ATOM 2776 C CA . VAL A 1 349 ? 5.938 -5.248 9.623 1.00 6.20 377 VAL A CA 1
ATOM 2777 C C . VAL A 1 349 ? 6.948 -4.967 8.515 1.00 6.97 377 VAL A C 1
ATOM 2778 O O . VAL A 1 349 ? 7.305 -3.804 8.276 1.00 7.01 377 VAL A O 1
ATOM 2782 N N . LYS A 1 350 ? 7.397 -6.023 7.810 1.00 6.53 378 LYS A N 1
ATOM 2783 C CA . LYS A 1 350 ? 8.304 -5.861 6.670 1.00 7.59 378 LYS A CA 1
ATOM 2784 C C . LYS A 1 350 ? 7.691 -4.950 5.598 1.00 6.99 378 LYS A C 1
ATOM 2785 O O . LYS A 1 350 ? 8.377 -4.044 5.092 1.00 7.76 378 LYS A O 1
ATOM 2791 N N . ILE A 1 351 ? 6.417 -5.161 5.245 1.00 6.37 379 ILE A N 1
ATOM 2792 C CA . ILE A 1 351 ? 5.777 -4.293 4.247 1.00 6.34 379 ILE A CA 1
ATOM 2793 C C . ILE A 1 351 ? 5.739 -2.870 4.810 1.00 5.98 379 ILE A C 1
ATOM 2794 O O . ILE A 1 351 ? 6.123 -1.906 4.141 1.00 6.77 379 ILE A O 1
ATOM 2799 N N . ALA A 1 352 ? 5.224 -2.727 6.037 1.00 5.61 380 ALA A N 1
ATOM 2800 C CA . ALA A 1 352 ? 5.060 -1.408 6.623 1.00 6.25 380 ALA A CA 1
ATOM 2801 C C . ALA A 1 352 ? 6.344 -0.617 6.709 1.00 6.28 380 ALA A C 1
ATOM 2802 O O . ALA A 1 352 ? 6.367 0.574 6.421 1.00 7.08 380 ALA A O 1
ATOM 2804 N N . TYR A 1 353 ? 7.428 -1.293 7.122 1.00 6.69 381 TYR A N 1
ATOM 2805 C CA . TYR A 1 353 ? 8.719 -0.637 7.298 1.00 6.94 381 TYR A CA 1
ATOM 2806 C C . TYR A 1 353 ? 9.230 -0.130 5.949 1.00 7.21 381 TYR A C 1
ATOM 2807 O O . TYR A 1 353 ? 9.750 0.997 5.874 1.00 8.39 381 TYR A O 1
ATOM 2816 N N . ALA A 1 354 ? 9.102 -0.927 4.886 1.00 7.12 382 ALA A N 1
ATOM 2817 C CA . ALA A 1 354 ? 9.516 -0.459 3.562 1.00 8.03 382 ALA A CA 1
ATOM 2818 C C . ALA A 1 354 ? 8.744 0.777 3.152 1.00 8.62 382 ALA A C 1
ATOM 2819 O O . ALA A 1 354 ? 9.345 1.738 2.613 1.00 9.04 382 ALA A O 1
ATOM 2821 N N . ILE A 1 355 ? 7.437 0.790 3.394 1.00 7.41 383 ILE A N 1
ATOM 2822 C CA . ILE A 1 355 ? 6.649 1.942 2.993 1.00 7.53 383 ILE A CA 1
ATOM 2823 C C . ILE A 1 355 ? 7.011 3.149 3.837 1.00 8.92 383 ILE A C 1
ATOM 2824 O O . ILE A 1 355 ? 7.266 4.230 3.291 1.00 9.84 383 ILE A O 1
ATOM 2829 N N . LEU A 1 356 ? 6.979 3.000 5.175 1.00 8.91 384 LEU A N 1
ATOM 2830 C CA . LEU A 1 356 ? 7.261 4.152 6.035 1.00 10.21 384 LEU A CA 1
ATOM 2831 C C . LEU A 1 356 ? 8.633 4.736 5.824 1.00 13.67 384 LEU A C 1
ATOM 2832 O O . LEU A 1 356 ? 8.780 5.969 5.851 1.00 15.38 384 LEU A O 1
ATOM 2837 N N . SER A 1 357 ? 9.629 3.882 5.593 1.00 12.85 385 SER A N 1
ATOM 2838 C CA . SER A 1 357 ? 10.988 4.349 5.319 1.00 14.04 385 SER A CA 1
ATOM 2839 C C . SER A 1 357 ? 11.041 5.158 4.020 1.00 19.74 385 SER A C 1
ATOM 2840 O O . SER A 1 357 ? 11.733 6.181 3.982 1.00 21.70 385 SER A O 1
ATOM 2843 N N . GLY A 1 358 ? 10.297 4.728 2.994 1.00 17.05 386 GLY A N 1
ATOM 2844 C CA . GLY A 1 358 ? 10.231 5.387 1.687 1.00 17.64 386 GLY A CA 1
ATOM 2845 C C . GLY A 1 358 ? 9.383 6.643 1.623 1.00 22.01 386 GLY A C 1
ATOM 2846 O O . GLY A 1 358 ? 9.595 7.482 0.738 1.00 21.59 386 GLY A O 1
ATOM 2847 N N . LEU A 1 359 ? 8.408 6.789 2.541 1.00 20.39 387 LEU A N 1
ATOM 2848 C CA . LEU A 1 359 ? 7.563 7.989 2.620 1.00 20.70 387 LEU A CA 1
ATOM 2849 C C . LEU A 1 359 ? 8.417 9.099 3.234 1.00 28.07 387 LEU A C 1
ATOM 2850 O O . LEU A 1 359 ? 8.293 10.253 2.829 1.00 29.12 387 LEU A O 1
ATOM 2855 N N . GLU A 1 360 ? 9.291 8.732 4.205 1.00 24.91 388 GLU A N 1
ATOM 2856 C CA . GLU A 1 360 ? 10.209 9.619 4.932 1.00 64.54 388 GLU A CA 1
ATOM 2857 C C . GLU A 1 360 ? 11.170 10.357 3.987 1.00 107.52 388 GLU A C 1
ATOM 2858 O O . GLU A 1 360 ? 11.756 9.749 3.092 1.00 75.90 388 GLU A O 1
#

InterPro domains:
  IPR001466 Beta-lactamase-related [PF00144] (38-386)
  IPR001586 Beta-lactamase, class-C active site [PS00336] (86-93)
  IPR012338 Beta-lactamase/transpeptidase-like [G3DSA:3.40.710.10] (29-388)
  IPR012338 Beta-lactamase/transpeptidase-like [SSF56601] (32-387)
  IPR050491 Beta-lactamase AmpC-like [PTHR46825] (6-386)
  IPR058136 Beta-lactamase AmpC [NF033085] (32-386)
  IPR058164 Beta-lactamase AmpC, pseudomonas [NF000422] (1-397)

B-factor: mean 11.92, std 9.34, range [4.04, 107.52]

Organism: Pseudomonas aeruginosa (strain ATCC 15692 / DSM 22644 / CIP 104116 / JCM 14847 / LMG 12228 / 1C / PRS 101 / PAO1) (NCBI:txid208964)

Secondary structure (DSSP, 8-state):
-HHHHHHHHHHHHHHHHHHHTT-SEEEEEEEETTEEEEEEEEEEETTTTEEP-TT-EEE-GGGHHHHHHHHHHHHHHTTS--TTSBGGGG-GGGTTSGGGG-BHHHHHTT-SS---SS--TT--S-HHHHHHHHHH---SS-TTSEE---HHHHHHHHHHHHHHTTS-HHHHIIIIIHHHTT-SSEESS--GGGGGGBPPPB-GGG-B--PPP-TTHHHHH--EEEHHHHHHHHHHHH-GGGS-HHHHHHHHTTSEEEEEETTEEE-SS-EEEESS--HHHHHHHTSHHHHHS-EE-EEEEEEEE--SSEEEEEEEEETTEEEEEEEEGGGTEEEEEEESB---HHHHHHHHHHHHHHH-